Protein AF-A0A8T4JZ69-F1 (afdb_monomer)

pLDDT: mean 81.61, std 9.75, range [36.66, 94.12]

Radius of gyration: 36.03 Å; Cα contacts (8 Å, |Δi|>4): 179; chains: 1; bounding box: 70×79×94 Å

Foldseek 3Di:
DWAAQVVGDDDDPPDQADPPPRDGTDPDPVVNVVVVVVVVVVVVVVVVVVVVVCCVDPNVVVVVVVVVVVVVVVVPLPQDDQLVNVLVVLLVVLVVLCVVLVVLCVVLVCLVVVVDDDPDDPVVSVVVSVVSNVSSVVSVVSSVVSVVVSVVSVVVNVVVVVVLVVLLVVDVVVDAPVRQLVVVCVVPVDDDPVVSLVSQLVVQLVCSCVVPVDPRVSVSSVSSVVNCCVRPVVVPD

Mean predicted aligned error: 16.74 Å

Solvent-accessible surface area (backbone atoms only — not comparable to full-atom values): 12889 Å² total; per-residue (Å²): 90,24,16,30,69,90,74,76,45,76,43,66,83,91,58,63,56,39,90,88,78,68,42,72,41,25,71,39,64,66,62,26,45,53,50,51,52,52,51,50,50,51,53,51,52,52,51,50,52,53,50,54,53,40,49,72,32,76,68,30,44,49,50,51,49,51,48,49,50,52,47,50,59,64,68,46,64,65,73,60,75,54,49,52,61,57,23,50,57,37,48,55,52,24,50,54,34,43,53,56,18,48,54,38,42,52,52,34,51,38,50,72,72,56,78,53,78,72,100,60,59,74,68,61,48,53,53,53,52,48,51,44,41,53,51,16,52,50,28,46,51,50,24,52,51,34,50,51,55,25,55,53,32,49,54,55,22,59,53,51,50,50,54,50,50,50,52,51,52,51,45,65,73,73,50,51,57,70,57,54,51,51,54,50,41,70,79,50,72,88,64,52,77,70,56,46,52,53,50,52,52,53,53,50,39,50,50,47,41,73,73,66,67,58,88,50,64,40,54,46,54,54,50,37,55,56,48,49,44,64,54,55,58,67,73,77,118

Nearest PDB structures (foldseek):
  3g67-assembly1_A  TM=4.017E-01  e=5.954E+00  Thermotoga maritima

Sequence (237 aa):
MPYCPKCDMEFVEGVTTCTDCGGPLYDTKEEAMAALEASRKQEEEEMKRRYEEFLASPEGQQAAMEEAEKEEKKTRVRAYVKKEQRYEDMNSSASAFFLVGGILAVLAVLMWSGFVTLPMVTVSRYIFQGVVTVMAVGCFAVAVSSRRSAKELKIQAADEEKETEEILHWFLITYSGDDLDSQILMDEPDLSPEELSLKRFELIQDYLITGRDLPDQAYVDSLCDMIYAKLYDEKEE

Secondary structure (DSSP, 8-state):
--EETTTTEE--TT--B-TTT-PBPBSSHHHHHHHHHHHHHHHHHHHHHHHHHHHHSHHHHHHHHHHHHHHHHHHS------HHHHHHHHHHHHHHHHHHHHHHHHHHHHHHTT-S---S-HHHHHHHHHHHHHHHHHHHHHHHHHHHHHHHHHHHHHHHHHHHHHHHHHHHHH--HHHHHHHHHHH-SS--HHHHHHHHHHHHHHHHHHHH----HHHHHHHHHHHHHHHHGGG--

Structure (mmCIF, N/CA/C/O backbone):
data_AF-A0A8T4JZ69-F1
#
_entry.id   AF-A0A8T4JZ69-F1
#
loop_
_atom_site.group_PDB
_atom_site.id
_atom_site.type_symbol
_atom_site.label_atom_id
_atom_site.label_alt_id
_atom_site.label_comp_id
_atom_site.label_asym_id
_atom_site.label_entity_id
_atom_site.label_seq_id
_atom_site.pdbx_PDB_ins_code
_atom_site.Cartn_x
_atom_site.Cartn_y
_atom_site.Cartn_z
_atom_site.occupancy
_atom_site.B_iso_or_equiv
_atom_site.auth_seq_id
_atom_site.auth_comp_id
_atom_site.auth_asym_id
_atom_site.auth_atom_id
_atom_site.pdbx_PDB_model_num
ATOM 1 N N . MET A 1 1 ? -5.185 -42.110 59.981 1.00 77.56 1 MET A N 1
ATOM 2 C CA . MET A 1 1 ? -5.173 -43.036 58.828 1.00 77.56 1 MET A CA 1
ATOM 3 C C . MET A 1 1 ? -4.242 -42.439 57.786 1.00 77.56 1 MET A C 1
ATOM 5 O O . MET A 1 1 ? -4.483 -41.294 57.419 1.00 77.56 1 MET A O 1
ATOM 9 N N . PRO A 1 2 ? -3.170 -43.143 57.376 1.00 81.31 2 PRO A N 1
ATOM 10 C CA . PRO A 1 2 ? -2.197 -42.621 56.417 1.00 81.31 2 PRO A CA 1
ATOM 11 C C . PRO A 1 2 ? -2.864 -42.166 55.116 1.00 81.31 2 PRO A C 1
ATOM 13 O O . PRO A 1 2 ? -3.714 -42.873 54.583 1.00 81.31 2 PRO A O 1
ATOM 16 N N . TYR A 1 3 ? -2.487 -41.006 54.591 1.00 80.75 3 TYR A N 1
ATOM 17 C CA . TYR A 1 3 ? -3.159 -40.371 53.460 1.00 80.75 3 TYR A CA 1
ATOM 18 C C . TYR A 1 3 ? -2.187 -40.046 52.320 1.00 80.75 3 TYR A C 1
ATOM 20 O O . TYR A 1 3 ? -1.049 -39.618 52.539 1.00 80.75 3 TYR A O 1
ATOM 28 N N . CYS A 1 4 ? -2.647 -40.248 51.082 1.00 82.19 4 CYS A N 1
ATOM 29 C CA . CYS A 1 4 ? -1.902 -39.926 49.869 1.00 82.19 4 CYS A CA 1
ATOM 30 C C . CYS A 1 4 ? -2.401 -38.612 49.241 1.00 82.19 4 CYS A C 1
ATOM 32 O O . CYS A 1 4 ? -3.510 -38.592 48.703 1.00 82.19 4 CYS A O 1
ATOM 34 N N . PRO A 1 5 ? -1.580 -37.546 49.180 1.00 77.19 5 PRO A N 1
ATOM 35 C CA . PRO A 1 5 ? -2.002 -36.257 48.628 1.00 77.19 5 PRO A CA 1
ATOM 36 C C . PRO A 1 5 ? -2.083 -36.242 47.097 1.00 77.19 5 PRO A C 1
ATOM 38 O O . PRO A 1 5 ? -2.716 -35.362 46.525 1.00 77.19 5 PRO A O 1
ATOM 41 N N . LYS A 1 6 ? -1.459 -37.216 46.422 1.00 77.62 6 LYS A N 1
ATOM 42 C CA . LYS A 1 6 ? -1.446 -37.322 44.955 1.00 77.62 6 LYS A CA 1
ATOM 43 C C . LYS A 1 6 ? -2.632 -38.118 44.400 1.00 77.62 6 LYS A C 1
ATOM 45 O O . LYS A 1 6 ? -3.038 -37.879 43.269 1.00 77.62 6 LYS A O 1
ATOM 50 N N . CYS A 1 7 ? -3.160 -39.063 45.182 1.00 80.56 7 CYS A N 1
ATOM 51 C CA . CYS A 1 7 ? -4.284 -39.922 44.794 1.00 80.56 7 CYS A CA 1
ATOM 52 C C . CYS A 1 7 ? -5.589 -39.607 45.544 1.00 80.56 7 CYS A C 1
ATOM 54 O O . CYS A 1 7 ? -6.605 -40.185 45.186 1.00 80.56 7 CYS A O 1
ATOM 56 N N . ASP A 1 8 ? -5.561 -38.729 46.557 1.00 79.94 8 ASP A N 1
ATOM 57 C CA . ASP A 1 8 ? -6.703 -38.393 47.433 1.00 79.94 8 ASP A CA 1
ATOM 58 C C . ASP A 1 8 ? -7.352 -39.643 48.057 1.00 79.94 8 ASP A C 1
ATOM 60 O O . ASP A 1 8 ? -8.559 -39.854 47.995 1.00 79.94 8 ASP A O 1
ATOM 64 N N . MET A 1 9 ? -6.519 -40.518 48.637 1.00 76.94 9 MET A N 1
ATOM 65 C CA . MET A 1 9 ? -6.963 -41.773 49.258 1.00 76.94 9 MET A CA 1
ATOM 66 C C . MET A 1 9 ? -6.378 -41.953 50.657 1.00 76.94 9 MET A C 1
ATOM 68 O O . MET A 1 9 ? -5.203 -41.657 50.898 1.00 76.94 9 MET A O 1
ATOM 72 N N . GLU A 1 10 ? -7.204 -42.485 51.557 1.00 80.50 10 GLU A N 1
ATOM 73 C CA . GLU A 1 10 ? -6.828 -42.902 52.909 1.00 80.50 10 GLU A CA 1
ATOM 74 C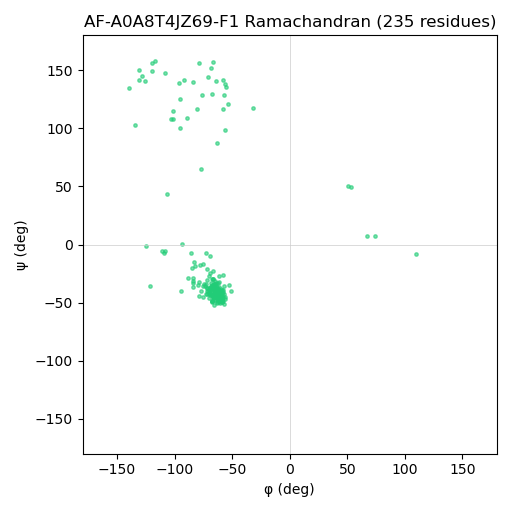 C . GLU A 1 10 ? -6.530 -44.404 52.939 1.00 80.50 10 GLU A C 1
ATOM 76 O O . GLU A 1 10 ? -7.223 -45.215 52.324 1.00 80.50 10 GLU A O 1
ATOM 81 N N . PHE A 1 11 ? -5.488 -44.776 53.671 1.00 80.06 11 PHE A N 1
ATOM 82 C CA . PHE A 1 11 ? -4.970 -46.132 53.770 1.00 80.06 11 PHE A CA 1
ATOM 83 C C . PHE A 1 11 ? -5.097 -46.658 55.202 1.00 80.06 11 PHE A C 1
ATOM 85 O O . PHE A 1 11 ? -5.202 -45.903 56.172 1.00 80.06 11 PHE A O 1
ATOM 92 N N . VAL A 1 12 ? -5.088 -47.986 55.337 1.00 78.81 12 VAL A N 1
ATOM 93 C CA . VAL A 1 12 ? -5.108 -48.668 56.639 1.00 78.81 12 VAL A CA 1
ATOM 94 C C . VAL A 1 12 ? -3.758 -48.484 57.345 1.00 78.81 12 VAL A C 1
ATOM 96 O O . VAL A 1 12 ? -2.704 -48.460 56.707 1.00 78.81 12 VAL A O 1
ATOM 99 N N . GLU A 1 13 ? -3.787 -48.350 58.671 1.00 69.88 13 GLU A N 1
ATOM 100 C CA . GLU A 1 13 ? -2.598 -48.150 59.507 1.00 69.88 13 GLU A CA 1
ATOM 101 C C . GLU A 1 13 ? -1.570 -49.284 59.327 1.00 69.88 13 GLU A C 1
ATOM 103 O O . GLU A 1 13 ? -1.906 -50.466 59.406 1.00 69.88 13 GLU A O 1
ATOM 108 N N . GLY A 1 14 ? -0.310 -48.914 59.067 1.00 69.88 14 GLY A N 1
ATOM 109 C CA . GLY A 1 14 ? 0.799 -49.842 58.797 1.00 69.88 14 GLY A CA 1
ATOM 110 C C . GLY A 1 14 ? 1.303 -49.850 57.347 1.00 69.88 14 GLY A C 1
ATOM 111 O O . GLY A 1 14 ? 2.346 -50.442 57.076 1.00 69.88 14 GLY A O 1
ATOM 112 N N . VAL A 1 15 ? 0.613 -49.171 56.423 1.00 73.06 15 VAL A N 1
ATOM 113 C CA . VAL A 1 15 ? 1.056 -48.976 55.031 1.00 73.06 15 VAL A CA 1
ATOM 114 C C . VAL A 1 15 ? 1.769 -47.626 54.903 1.00 73.06 15 VAL A C 1
ATOM 116 O O . VAL A 1 15 ? 1.207 -46.597 55.264 1.00 73.06 15 VAL A O 1
ATOM 119 N N . THR A 1 16 ? 3.006 -47.615 54.396 1.00 74.75 16 THR A N 1
ATOM 120 C CA . THR A 1 16 ? 3.874 -46.416 54.330 1.00 74.75 16 THR A CA 1
ATOM 121 C C . THR A 1 16 ? 4.066 -45.857 52.916 1.00 74.75 16 THR A C 1
ATOM 123 O O . THR A 1 16 ? 4.679 -44.806 52.730 1.00 74.75 16 THR A O 1
ATOM 126 N N . THR A 1 17 ? 3.555 -46.543 51.894 1.00 80.31 17 THR A N 1
ATOM 127 C CA . THR A 1 17 ? 3.706 -46.160 50.484 1.00 80.31 17 THR A CA 1
ATOM 128 C C . THR A 1 17 ? 2.402 -46.405 49.739 1.00 80.31 17 THR A C 1
ATOM 130 O O . THR A 1 17 ? 1.788 -47.460 49.891 1.00 80.31 17 THR A O 1
ATOM 133 N N . CYS A 1 18 ? 1.979 -45.433 48.931 1.00 81.06 18 CYS A N 1
ATOM 134 C CA . CYS A 1 18 ? 0.777 -45.543 48.112 1.00 81.06 18 CYS A CA 1
ATOM 135 C C . CYS A 1 18 ? 0.965 -46.591 47.005 1.00 81.06 18 CYS A C 1
ATOM 137 O O . CYS A 1 18 ? 1.930 -46.530 46.244 1.00 81.06 18 CYS A O 1
ATOM 139 N N . THR A 1 19 ? 0.023 -47.523 46.880 1.00 79.50 19 THR A N 1
ATOM 140 C CA . THR A 1 19 ? 0.047 -48.598 45.875 1.00 79.50 19 THR A CA 1
ATOM 141 C C . THR A 1 19 ? -0.163 -48.118 44.440 1.00 79.50 19 THR A C 1
ATOM 143 O O . THR A 1 19 ? 0.307 -48.783 43.522 1.00 79.50 19 THR A O 1
ATOM 146 N N . ASP A 1 20 ? -0.815 -46.969 44.236 1.00 80.56 20 ASP A N 1
ATOM 147 C CA . ASP A 1 20 ? -1.142 -46.456 42.898 1.00 80.56 20 ASP A CA 1
ATOM 148 C C . ASP A 1 20 ? -0.099 -45.475 42.350 1.00 80.56 20 ASP A C 1
ATOM 150 O O . ASP A 1 20 ? 0.247 -45.531 41.172 1.00 80.56 20 ASP A O 1
ATOM 154 N N . CYS A 1 21 ? 0.443 -44.580 43.187 1.00 81.88 21 CYS A N 1
ATOM 155 C CA . CYS A 1 21 ? 1.428 -43.582 42.746 1.00 81.88 21 CYS A CA 1
ATOM 156 C C . CYS A 1 21 ? 2.847 -43.792 43.286 1.00 81.88 21 CYS A C 1
ATOM 158 O O . CYS A 1 21 ? 3.744 -43.035 42.910 1.00 81.88 21 CYS A O 1
ATOM 160 N N . GLY A 1 22 ? 3.057 -44.765 44.180 1.00 77.25 22 GLY A N 1
ATOM 161 C CA . GLY A 1 22 ? 4.360 -45.046 44.794 1.00 77.25 22 GLY A CA 1
ATOM 162 C C . GLY A 1 22 ? 4.875 -43.952 45.736 1.00 77.25 22 GLY A C 1
ATOM 163 O O . GLY A 1 22 ? 6.023 -44.013 46.167 1.00 77.25 22 GLY A O 1
ATOM 164 N N . GLY A 1 23 ? 4.062 -42.934 46.035 1.00 77.69 23 GLY A N 1
ATOM 165 C CA . GLY A 1 23 ? 4.442 -41.812 46.893 1.00 77.69 23 GLY A CA 1
ATOM 166 C C . GLY A 1 23 ? 4.384 -42.148 48.390 1.00 77.69 23 GLY A C 1
ATOM 167 O O . GLY A 1 23 ? 3.640 -43.055 48.784 1.00 77.69 23 GLY A O 1
ATOM 168 N N . PRO A 1 24 ? 5.137 -41.419 49.235 1.00 80.38 24 PRO A N 1
ATOM 169 C CA . PRO A 1 24 ? 5.059 -41.562 50.686 1.00 80.38 24 PRO A CA 1
ATOM 170 C C . PRO A 1 24 ? 3.668 -41.159 51.201 1.00 80.38 24 PRO A C 1
ATOM 172 O O . PRO A 1 24 ? 3.061 -40.210 50.699 1.00 80.38 24 PRO A O 1
ATOM 175 N N . LEU A 1 25 ? 3.161 -41.906 52.185 1.00 80.94 25 LEU A N 1
ATOM 176 C CA . LEU A 1 25 ? 1.906 -41.603 52.877 1.00 80.94 25 LEU A CA 1
ATOM 177 C C . LEU A 1 25 ? 2.189 -40.746 54.113 1.00 80.94 25 LEU A C 1
ATOM 179 O O . LEU A 1 25 ? 3.183 -40.965 54.801 1.00 80.94 25 LEU A O 1
ATOM 183 N N . TYR A 1 26 ? 1.310 -39.786 54.383 1.00 80.62 26 TYR A N 1
ATOM 184 C CA . TYR A 1 26 ? 1.428 -38.857 55.509 1.00 80.62 26 TYR A CA 1
ATOM 185 C C . TYR A 1 26 ? 0.388 -39.187 56.576 1.00 80.62 26 TYR A C 1
ATOM 187 O O . TYR A 1 26 ? -0.705 -39.647 56.249 1.00 80.62 26 TYR A O 1
ATOM 195 N N . ASP A 1 27 ? 0.711 -38.951 57.844 1.00 77.50 27 ASP A N 1
ATOM 196 C CA . ASP A 1 27 ? -0.126 -39.382 58.970 1.00 77.50 27 ASP A CA 1
ATOM 197 C C . ASP A 1 27 ? -1.483 -38.663 59.023 1.00 77.50 27 ASP A C 1
ATOM 199 O O . ASP A 1 27 ? -2.485 -39.254 59.447 1.00 77.50 27 ASP A O 1
ATOM 203 N N . THR A 1 28 ? -1.541 -37.418 58.534 1.00 79.19 28 THR A N 1
ATOM 204 C CA . THR A 1 28 ? -2.774 -36.634 58.416 1.00 79.19 28 THR A CA 1
ATOM 205 C C . THR A 1 28 ? -2.944 -36.011 57.026 1.00 79.19 28 THR A C 1
ATOM 207 O O . THR A 1 28 ? -1.980 -35.667 56.337 1.00 79.19 28 THR A O 1
ATOM 210 N N . LYS A 1 29 ? -4.205 -35.835 56.607 1.00 77.69 29 LYS A N 1
ATOM 211 C CA . LYS A 1 29 ? -4.566 -35.202 55.328 1.00 77.69 29 LYS A CA 1
ATOM 212 C C . LYS A 1 29 ? -4.055 -33.761 55.227 1.00 77.69 29 LYS A C 1
ATOM 214 O O . LYS A 1 29 ? -3.602 -33.347 54.163 1.00 77.69 29 LYS A O 1
ATOM 219 N N . GLU A 1 30 ? -4.094 -33.016 56.328 1.00 80.62 30 GLU A N 1
ATOM 220 C CA . GLU A 1 30 ? -3.636 -31.623 56.384 1.00 80.62 30 GLU A CA 1
ATOM 221 C C . GLU A 1 30 ? -2.123 -31.506 56.159 1.00 80.62 30 GLU A C 1
ATOM 223 O O . GLU A 1 30 ? -1.689 -30.693 55.345 1.00 80.62 30 GLU A O 1
ATOM 228 N N . GLU A 1 31 ? -1.319 -32.367 56.786 1.00 80.38 31 GLU A N 1
ATOM 229 C CA . GLU A 1 31 ? 0.139 -32.383 56.598 1.00 80.38 31 GLU A CA 1
ATOM 230 C C . GLU A 1 31 ? 0.533 -32.796 55.174 1.00 80.38 31 GLU A C 1
ATOM 232 O O . GLU A 1 31 ? 1.452 -32.225 54.585 1.00 80.38 31 GLU A O 1
ATOM 237 N N . ALA A 1 32 ? -0.200 -33.744 54.586 1.00 76.12 32 ALA A N 1
ATOM 238 C CA . ALA A 1 32 ? 0.022 -34.196 53.217 1.00 76.12 32 ALA A CA 1
ATOM 239 C C . ALA A 1 32 ? -0.236 -33.092 52.179 1.00 76.12 32 ALA A C 1
ATOM 241 O O . ALA A 1 32 ? 0.527 -32.929 51.225 1.00 76.12 32 ALA A O 1
ATOM 242 N N . MET A 1 33 ? -1.329 -32.340 52.355 1.00 79.44 33 MET A N 1
ATOM 243 C CA . MET A 1 33 ? -1.693 -31.235 51.467 1.00 79.44 33 MET A CA 1
ATOM 244 C C . MET A 1 33 ? -0.759 -30.040 51.663 1.00 79.44 33 MET A C 1
ATOM 246 O O . MET A 1 33 ? -0.311 -29.463 50.676 1.00 79.44 33 MET A O 1
ATOM 250 N N . ALA A 1 34 ? -0.379 -29.728 52.906 1.00 84.56 34 ALA A N 1
ATOM 251 C CA . ALA A 1 34 ? 0.597 -28.680 53.194 1.00 84.56 34 ALA A CA 1
ATOM 252 C C . ALA A 1 34 ? 1.966 -28.971 52.553 1.00 84.56 34 ALA A C 1
ATOM 254 O O . ALA A 1 34 ? 2.586 -28.067 51.992 1.00 84.56 34 ALA A O 1
ATOM 255 N N . ALA A 1 35 ? 2.418 -30.231 52.573 1.00 82.38 35 ALA A N 1
ATOM 256 C CA . ALA A 1 35 ? 3.652 -30.646 51.907 1.00 82.38 35 ALA A CA 1
ATOM 257 C C . ALA A 1 35 ? 3.560 -30.521 50.374 1.00 82.38 35 ALA A C 1
ATOM 259 O O . ALA A 1 35 ? 4.477 -29.991 49.750 1.00 82.38 35 ALA A O 1
ATOM 260 N N . LEU A 1 36 ? 2.444 -30.946 49.769 1.00 82.19 36 LEU A N 1
ATOM 261 C CA . LEU A 1 36 ? 2.223 -30.837 48.322 1.00 82.19 36 LEU A CA 1
ATOM 262 C C . LEU A 1 36 ? 2.150 -29.375 47.856 1.00 82.19 36 LEU A C 1
ATOM 264 O O . LEU A 1 36 ? 2.749 -29.014 46.844 1.00 82.19 36 LEU A O 1
ATOM 268 N N . GLU A 1 37 ? 1.437 -28.522 48.592 1.00 86.38 37 GLU A N 1
ATOM 269 C CA . GLU A 1 37 ? 1.342 -27.093 48.290 1.00 86.38 37 GLU A CA 1
ATOM 270 C C . GLU A 1 37 ? 2.682 -26.379 48.452 1.00 86.38 37 GLU A C 1
ATOM 272 O O . GLU A 1 37 ? 3.001 -25.506 47.646 1.00 86.38 37 GLU A O 1
ATOM 277 N N . ALA A 1 38 ? 3.476 -26.746 49.462 1.00 87.06 38 ALA A N 1
ATOM 278 C CA . ALA A 1 38 ? 4.821 -26.214 49.635 1.00 87.06 38 ALA A CA 1
ATOM 279 C C . ALA A 1 38 ? 5.727 -26.596 48.456 1.00 87.06 38 ALA A C 1
ATOM 281 O O . ALA A 1 38 ? 6.406 -25.726 47.914 1.00 87.06 38 ALA A O 1
ATOM 282 N N . SER A 1 39 ? 5.687 -27.855 48.005 1.00 84.06 39 SER A N 1
ATOM 283 C CA . SER A 1 39 ? 6.434 -28.297 46.821 1.00 84.06 39 SER A CA 1
ATOM 284 C C . SER A 1 39 ? 5.969 -27.592 45.544 1.00 84.06 39 SER A C 1
ATOM 286 O O . SER A 1 39 ? 6.805 -27.107 44.790 1.00 84.06 39 SER A O 1
ATOM 288 N N . ARG A 1 40 ? 4.656 -27.437 45.329 1.00 86.50 40 ARG A N 1
ATOM 289 C CA . ARG A 1 40 ? 4.121 -26.725 44.155 1.00 86.50 40 ARG A CA 1
ATOM 290 C C . ARG A 1 40 ? 4.530 -25.251 44.137 1.00 86.50 40 ARG A C 1
ATOM 292 O O . ARG A 1 40 ? 4.912 -24.741 43.092 1.00 86.50 40 ARG A O 1
ATOM 299 N N . LYS A 1 41 ? 4.495 -24.573 45.290 1.00 91.12 41 LYS A N 1
ATOM 300 C CA . LYS A 1 41 ? 4.955 -23.179 45.412 1.00 91.12 41 LYS A CA 1
ATOM 301 C C . LYS A 1 41 ? 6.445 -23.050 45.107 1.00 91.12 41 LYS A C 1
ATOM 303 O O . LYS A 1 41 ? 6.836 -22.116 44.420 1.00 91.12 41 LYS A O 1
ATOM 308 N N . GLN A 1 42 ? 7.260 -23.998 45.570 1.00 89.69 42 GLN A N 1
ATOM 309 C CA . GLN A 1 42 ? 8.689 -24.027 45.251 1.00 89.69 42 GLN A CA 1
ATOM 310 C C . GLN A 1 42 ? 8.937 -24.225 43.749 1.00 89.69 42 GLN A C 1
ATOM 312 O O . GLN A 1 42 ? 9.755 -23.513 43.174 1.00 89.69 42 GLN A O 1
ATOM 317 N N . GLU A 1 43 ? 8.201 -25.131 43.101 1.00 89.88 43 GLU A N 1
ATOM 318 C CA . GLU A 1 43 ? 8.284 -25.356 41.651 1.00 89.88 43 GLU A CA 1
ATOM 319 C C . GLU A 1 43 ? 7.824 -24.128 40.843 1.00 89.88 43 GLU A C 1
ATOM 321 O O . GLU A 1 43 ? 8.462 -23.761 39.855 1.00 89.88 43 GLU A O 1
ATOM 326 N N . GLU A 1 44 ? 6.747 -23.460 41.266 1.00 90.19 44 GLU A N 1
ATOM 327 C CA . GLU A 1 44 ? 6.249 -22.221 40.653 1.00 90.19 44 GLU A CA 1
ATOM 328 C C . GLU A 1 44 ? 7.246 -21.062 40.810 1.00 90.19 44 GLU A C 1
ATOM 330 O O . GLU A 1 44 ? 7.507 -20.339 39.846 1.00 90.19 44 GLU A O 1
ATOM 335 N N . GLU A 1 45 ? 7.845 -20.898 41.993 1.00 92.94 45 GLU A N 1
ATOM 336 C CA . GLU A 1 45 ? 8.882 -19.890 42.246 1.00 92.94 45 GLU A CA 1
ATOM 337 C C . GLU A 1 45 ? 10.153 -20.161 41.431 1.00 92.94 45 GLU A C 1
ATOM 339 O O . GLU A 1 45 ? 10.728 -19.233 40.857 1.00 92.94 45 GLU A O 1
ATOM 344 N N . GLU A 1 46 ? 10.578 -21.423 41.317 1.00 94.06 46 GLU A N 1
ATOM 345 C CA . GLU A 1 46 ? 11.732 -21.810 40.503 1.00 94.06 46 GLU A CA 1
ATOM 346 C C . GLU A 1 46 ? 11.471 -21.584 39.007 1.00 94.06 46 GLU A C 1
ATOM 348 O O . GLU A 1 46 ? 12.318 -21.022 38.304 1.00 94.06 46 GLU A O 1
ATOM 353 N N . MET A 1 47 ? 10.282 -21.951 38.521 1.00 91.38 47 MET A N 1
ATOM 354 C CA . MET A 1 47 ? 9.863 -21.719 37.139 1.00 91.38 47 MET A CA 1
ATOM 355 C C . MET A 1 47 ? 9.791 -20.224 36.821 1.00 91.38 47 MET A C 1
ATOM 357 O O . MET A 1 47 ? 10.312 -19.794 35.789 1.00 91.38 47 MET A O 1
ATOM 361 N N . LYS A 1 48 ? 9.230 -19.419 37.731 1.00 92.69 48 LYS A N 1
ATOM 362 C CA . LYS A 1 48 ? 9.183 -17.961 37.595 1.00 92.69 48 LYS A CA 1
ATOM 363 C C . LYS A 1 48 ? 10.585 -17.364 37.535 1.00 92.69 48 LYS A C 1
ATOM 365 O O . LYS A 1 48 ? 10.866 -16.572 36.641 1.00 92.69 48 LYS A O 1
ATOM 370 N N . ARG A 1 49 ? 11.491 -17.796 38.416 1.00 94.12 49 ARG A N 1
ATOM 371 C CA . ARG A 1 49 ? 12.881 -17.319 38.423 1.00 94.12 49 ARG A CA 1
ATOM 372 C C . ARG A 1 49 ? 13.605 -17.667 37.122 1.00 94.12 49 ARG A C 1
ATOM 374 O O . ARG A 1 49 ? 14.324 -16.836 36.580 1.00 94.12 49 ARG A O 1
ATOM 381 N N . ARG A 1 50 ? 13.384 -18.874 36.593 1.00 92.19 50 ARG A N 1
ATOM 382 C CA . ARG A 1 50 ? 13.957 -19.317 35.313 1.00 92.19 50 ARG A CA 1
ATOM 383 C C . ARG A 1 50 ? 13.397 -18.537 34.122 1.00 92.19 50 ARG A C 1
ATOM 385 O O . ARG A 1 50 ? 14.132 -18.263 33.177 1.00 92.19 50 ARG A O 1
ATOM 392 N N . TYR A 1 51 ? 12.115 -18.185 34.159 1.00 86.25 51 TYR A N 1
ATOM 393 C CA . TYR A 1 51 ? 11.482 -17.356 33.136 1.00 86.25 51 TYR A CA 1
ATOM 394 C C . TYR A 1 51 ? 12.001 -15.911 33.173 1.00 86.25 51 TYR A C 1
ATOM 396 O O . TYR A 1 51 ? 12.358 -15.367 32.133 1.00 86.25 51 TYR A O 1
ATOM 404 N N . GLU A 1 52 ? 12.135 -15.317 34.361 1.00 89.19 52 GLU A N 1
ATOM 405 C CA . GLU A 1 52 ? 12.738 -13.988 34.537 1.00 89.19 52 GLU A CA 1
ATOM 406 C C . GLU A 1 52 ? 14.203 -13.955 34.070 1.00 89.19 52 GLU A C 1
ATOM 408 O O . GLU A 1 52 ? 14.617 -13.024 33.381 1.00 89.19 52 GLU A O 1
ATOM 413 N N . GLU A 1 53 ? 14.982 -14.996 34.378 1.00 91.69 53 GLU A N 1
ATOM 414 C CA . GLU A 1 53 ? 16.362 -15.140 33.902 1.00 91.69 53 GLU A CA 1
ATOM 415 C C . GLU A 1 53 ? 16.434 -15.292 32.375 1.00 91.69 53 GLU A C 1
ATOM 417 O O . GLU A 1 53 ? 17.294 -14.691 31.730 1.00 91.69 53 GLU A O 1
ATOM 422 N N . PHE A 1 54 ? 15.499 -16.039 31.777 1.00 90.12 54 PHE A N 1
ATOM 423 C CA . PHE A 1 54 ? 15.378 -16.143 30.325 1.00 90.12 54 PHE A CA 1
ATOM 424 C C . PHE A 1 54 ? 15.075 -14.783 29.691 1.00 90.12 54 PHE A C 1
ATOM 426 O O . PHE A 1 54 ? 15.784 -14.390 28.771 1.00 90.12 54 PHE A O 1
ATOM 433 N N . LEU A 1 55 ? 14.103 -14.026 30.212 1.00 88.62 55 LEU A N 1
ATOM 434 C CA . LEU A 1 55 ? 13.781 -12.678 29.725 1.00 88.62 55 LEU A CA 1
ATOM 435 C C . LEU A 1 55 ? 14.954 -11.693 29.872 1.00 88.62 55 LEU A C 1
ATOM 437 O O . LEU A 1 55 ? 15.118 -10.804 29.038 1.00 88.62 55 LEU A O 1
ATOM 441 N N . ALA A 1 56 ? 15.785 -11.850 30.906 1.00 89.19 56 ALA A N 1
ATOM 442 C CA . ALA A 1 56 ? 16.973 -11.026 31.121 1.00 89.19 56 ALA A CA 1
ATOM 443 C C . ALA A 1 56 ? 18.172 -11.412 30.228 1.00 89.19 56 ALA A C 1
ATOM 445 O O . ALA A 1 56 ? 19.091 -10.606 30.065 1.00 89.19 56 ALA A O 1
ATOM 446 N N . SER A 1 57 ? 18.176 -12.616 29.646 1.00 91.50 57 SER A N 1
ATOM 447 C CA . SER A 1 57 ? 19.207 -13.095 28.715 1.00 91.50 57 SER A CA 1
ATOM 448 C C . SER A 1 57 ? 19.164 -12.332 27.382 1.00 91.50 57 SER A C 1
ATOM 450 O O . SER A 1 57 ? 18.085 -11.926 26.949 1.00 91.50 57 SER A O 1
ATOM 452 N N . PRO A 1 58 ? 20.295 -12.193 26.659 1.00 87.62 58 PRO A N 1
ATOM 453 C CA . PRO A 1 58 ? 20.303 -11.628 25.308 1.00 87.62 58 PRO A CA 1
ATOM 454 C C . PRO A 1 58 ? 19.317 -12.317 24.352 1.00 87.62 58 PRO A C 1
ATOM 456 O O . PRO A 1 58 ? 18.720 -11.654 23.510 1.00 87.62 58 PRO A O 1
ATOM 459 N N . GLU A 1 59 ? 19.118 -13.631 24.495 1.00 82.81 59 GLU A N 1
ATOM 460 C CA . GLU A 1 59 ? 18.170 -14.400 23.677 1.00 82.81 59 GLU A CA 1
ATOM 461 C C . GLU A 1 59 ? 16.710 -14.076 24.022 1.00 82.81 59 GLU A C 1
ATOM 463 O O . GLU A 1 59 ? 15.889 -13.932 23.120 1.00 82.81 59 GLU A O 1
ATOM 468 N N . GLY A 1 60 ? 16.381 -13.903 25.308 1.00 83.75 60 GLY A N 1
ATOM 469 C CA . GLY A 1 60 ? 15.035 -13.504 25.727 1.00 83.75 60 GLY A CA 1
ATOM 470 C C . GLY A 1 60 ? 14.727 -12.044 25.415 1.00 83.75 60 GLY A C 1
ATOM 471 O O . GLY A 1 60 ? 13.608 -11.739 25.021 1.00 83.75 60 GLY A O 1
ATOM 472 N N . GLN A 1 61 ? 15.721 -11.155 25.485 1.00 83.69 61 GLN A N 1
ATOM 473 C CA . GLN A 1 61 ? 15.591 -9.773 25.015 1.00 83.69 61 GLN A CA 1
ATOM 474 C C . GLN A 1 61 ? 15.347 -9.719 23.504 1.00 83.69 61 GLN A C 1
ATOM 476 O O . GLN A 1 61 ? 14.483 -8.973 23.057 1.00 83.69 61 GLN A O 1
ATOM 481 N N . GLN A 1 62 ? 16.058 -10.531 22.713 1.00 83.75 62 GLN A N 1
ATOM 482 C CA . GLN A 1 62 ? 15.813 -10.643 21.272 1.00 83.75 62 GLN A CA 1
ATOM 483 C C . GLN A 1 62 ? 14.433 -11.226 20.969 1.00 83.75 62 GLN A C 1
ATOM 485 O O . GLN A 1 62 ? 13.735 -10.679 20.124 1.00 83.75 62 GLN A O 1
ATOM 490 N N . ALA A 1 63 ? 14.011 -12.278 21.675 1.00 84.69 63 ALA A N 1
ATOM 491 C CA . ALA A 1 63 ? 12.680 -12.856 21.515 1.00 84.69 63 ALA A CA 1
ATOM 492 C C . ALA A 1 63 ? 11.576 -11.856 21.892 1.00 84.69 63 ALA A C 1
ATOM 494 O O . ALA A 1 63 ? 10.618 -11.709 21.144 1.00 84.69 63 ALA A O 1
ATOM 495 N N . ALA A 1 64 ? 11.742 -11.111 22.990 1.00 83.69 64 ALA A N 1
ATOM 496 C CA . ALA A 1 64 ? 10.810 -10.068 23.410 1.00 83.69 64 ALA A CA 1
ATOM 497 C C . ALA A 1 64 ? 10.788 -8.885 22.433 1.00 83.69 64 ALA A C 1
ATOM 499 O O . ALA A 1 64 ? 9.723 -8.349 22.156 1.00 83.69 64 ALA A O 1
ATOM 500 N N . MET A 1 65 ? 11.936 -8.491 21.870 1.00 79.88 65 MET A N 1
ATOM 501 C CA . MET A 1 65 ? 11.998 -7.477 20.813 1.00 79.88 65 MET A CA 1
ATOM 502 C C . MET A 1 65 ? 11.369 -7.969 19.507 1.00 79.88 65 MET A C 1
ATOM 504 O O . MET A 1 65 ? 10.715 -7.188 18.831 1.00 79.88 65 MET A O 1
ATOM 508 N N . GLU A 1 66 ? 11.540 -9.239 19.141 1.00 81.56 66 GLU A N 1
ATOM 509 C CA . GLU A 1 66 ? 10.941 -9.827 17.939 1.00 81.56 66 GLU A CA 1
ATOM 510 C C . GLU A 1 66 ? 9.428 -10.026 18.104 1.00 81.56 66 GLU A C 1
ATOM 512 O O . GLU A 1 66 ? 8.670 -9.810 17.159 1.00 81.56 66 GLU A O 1
ATOM 517 N N . GLU A 1 67 ? 8.971 -10.407 19.298 1.00 77.00 67 GLU A N 1
ATOM 518 C CA . GLU A 1 67 ? 7.553 -10.436 19.652 1.00 77.00 67 GLU A CA 1
ATOM 519 C C . GLU A 1 67 ? 6.971 -9.028 19.681 1.00 77.00 67 GLU A C 1
ATOM 521 O O . GLU A 1 67 ? 5.955 -8.824 19.031 1.00 77.00 67 GLU A O 1
ATOM 526 N N . ALA A 1 68 ? 7.645 -8.051 20.294 1.00 75.38 68 ALA A N 1
ATOM 527 C CA . ALA A 1 68 ? 7.231 -6.651 20.274 1.00 75.38 68 ALA A CA 1
ATOM 528 C C . ALA A 1 68 ? 7.247 -6.064 18.855 1.00 75.38 68 ALA A C 1
ATOM 530 O O . ALA A 1 68 ? 6.338 -5.323 18.515 1.00 75.38 68 ALA A O 1
ATOM 531 N N . GLU A 1 69 ? 8.198 -6.422 17.985 1.00 72.12 69 GLU A N 1
ATOM 532 C CA . GLU A 1 69 ? 8.200 -5.998 16.577 1.00 72.12 69 GLU A CA 1
ATOM 533 C C . GLU A 1 69 ? 7.069 -6.677 15.794 1.00 72.12 69 GLU A C 1
ATOM 535 O O . GLU A 1 69 ? 6.456 -6.058 14.926 1.00 72.12 69 GLU A O 1
ATOM 540 N N . LYS A 1 70 ? 6.762 -7.951 16.075 1.00 64.38 70 LYS A N 1
ATOM 541 C CA . LYS A 1 70 ? 5.627 -8.664 15.466 1.00 64.38 70 LYS A CA 1
ATOM 542 C C . LYS A 1 70 ? 4.291 -8.128 15.962 1.00 64.38 70 LYS A C 1
ATOM 544 O O . LYS A 1 70 ? 3.356 -8.062 15.165 1.00 64.38 70 LYS A O 1
ATOM 549 N N . GLU A 1 71 ? 4.196 -7.761 17.234 1.00 57.94 71 GLU A N 1
ATOM 550 C CA . GLU A 1 71 ? 3.036 -7.096 17.817 1.00 57.94 71 GLU A CA 1
ATOM 551 C C . GLU A 1 71 ? 2.911 -5.692 17.240 1.00 57.94 71 GLU A C 1
ATOM 553 O O . GLU A 1 71 ? 1.878 -5.384 16.673 1.00 57.94 71 GLU A O 1
ATOM 558 N N . GLU A 1 72 ? 3.979 -4.895 17.201 1.00 53.78 72 GLU A N 1
ATOM 559 C CA . GLU A 1 72 ? 3.993 -3.577 16.559 1.00 53.78 72 GLU A CA 1
ATOM 560 C C . GLU A 1 72 ? 3.641 -3.675 15.065 1.00 53.78 72 GLU A C 1
ATOM 562 O O . GLU A 1 72 ? 2.875 -2.861 14.565 1.00 53.78 72 GLU A O 1
ATOM 567 N N . LYS A 1 73 ? 4.103 -4.698 14.332 1.00 50.28 73 LYS A N 1
ATOM 568 C CA . LYS A 1 73 ? 3.695 -4.949 12.932 1.00 50.28 73 LYS A CA 1
ATOM 569 C C . LYS A 1 73 ? 2.253 -5.420 12.781 1.00 50.28 73 LYS A C 1
ATOM 571 O O . LYS A 1 73 ? 1.694 -5.228 11.705 1.00 50.28 73 LYS A O 1
ATOM 576 N N . LYS A 1 74 ? 1.674 -6.073 13.790 1.00 51.00 74 LYS A N 1
ATOM 577 C C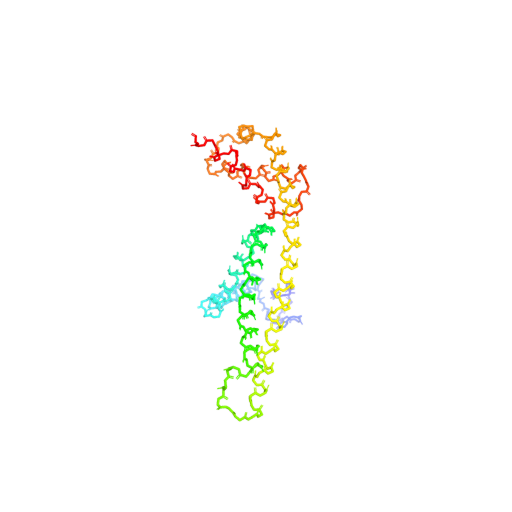A . LYS A 1 74 ? 0.251 -6.447 13.810 1.00 51.00 74 LYS A CA 1
ATOM 578 C C . LYS A 1 74 ? -0.635 -5.264 14.206 1.00 51.00 74 LYS A C 1
ATOM 580 O O . LYS A 1 74 ? -1.729 -5.147 13.671 1.00 51.00 74 LYS A O 1
ATOM 585 N N . THR A 1 75 ? -0.152 -4.405 15.100 1.00 43.69 75 THR A N 1
ATOM 586 C CA . THR A 1 75 ? -0.846 -3.221 15.625 1.00 43.69 75 THR A CA 1
ATOM 587 C C . THR A 1 75 ? -0.670 -2.004 14.725 1.00 43.69 75 THR A C 1
ATOM 589 O O . THR A 1 75 ? -1.513 -1.111 14.733 1.00 43.69 75 THR A O 1
ATOM 592 N N . ARG A 1 76 ? 0.356 -1.980 13.863 1.00 44.09 76 ARG A N 1
ATOM 593 C CA . ARG A 1 76 ? 0.309 -1.210 12.621 1.00 44.09 76 ARG A CA 1
ATOM 594 C C . ARG A 1 76 ? -0.814 -1.808 11.789 1.00 44.09 76 ARG A C 1
ATOM 596 O O . ARG A 1 76 ? -0.585 -2.695 10.965 1.00 44.09 76 ARG A O 1
ATOM 603 N N . VAL A 1 77 ? -2.025 -1.300 12.025 1.00 49.59 77 VAL A N 1
ATOM 604 C CA . VAL A 1 77 ? -3.106 -1.240 11.044 1.00 49.59 77 VAL A CA 1
ATOM 605 C C . VAL A 1 77 ? -2.408 -1.072 9.707 1.00 49.59 77 VAL A C 1
ATOM 607 O O . VAL A 1 77 ? -1.602 -0.148 9.554 1.00 49.59 77 VAL A O 1
ATOM 610 N N . ARG A 1 78 ? -2.559 -2.042 8.798 1.00 49.84 78 ARG A N 1
ATOM 611 C CA . ARG A 1 78 ? -1.998 -1.910 7.454 1.00 49.84 78 ARG A CA 1
ATOM 612 C C . ARG A 1 78 ? -2.585 -0.619 6.910 1.00 49.84 78 ARG A C 1
ATOM 614 O O . ARG A 1 78 ? -3.733 -0.630 6.492 1.00 49.84 78 ARG A O 1
ATOM 621 N N . ALA A 1 79 ? -1.821 0.470 6.977 1.00 60.72 79 ALA A N 1
ATOM 622 C CA . ALA A 1 79 ? -2.254 1.753 6.469 1.00 60.72 79 ALA A CA 1
ATOM 623 C C . ALA A 1 79 ? -2.657 1.499 5.025 1.00 60.72 79 ALA A C 1
ATOM 625 O O . ALA A 1 79 ? -1.875 0.925 4.256 1.00 60.72 79 ALA A O 1
ATOM 626 N N . TYR A 1 80 ? -3.912 1.792 4.709 1.00 66.69 80 TYR A N 1
ATOM 627 C CA . TYR A 1 80 ? -4.441 1.505 3.395 1.00 66.69 80 TYR A CA 1
ATOM 628 C C . TYR A 1 80 ? -3.582 2.234 2.357 1.00 66.69 80 TYR A C 1
ATOM 630 O O . TYR A 1 80 ? -3.452 3.459 2.362 1.00 66.69 80 TYR A O 1
ATOM 638 N N . VAL A 1 81 ? -2.922 1.454 1.499 1.00 70.69 81 VAL A N 1
ATOM 639 C CA . VAL A 1 81 ? -2.057 1.993 0.452 1.00 70.69 81 VAL A CA 1
ATOM 640 C C . VAL A 1 81 ? -2.919 2.215 -0.777 1.00 70.69 81 VAL A C 1
ATOM 642 O O . VAL A 1 81 ? -3.314 1.254 -1.443 1.00 70.69 81 VAL A O 1
ATOM 645 N N . LYS A 1 82 ? 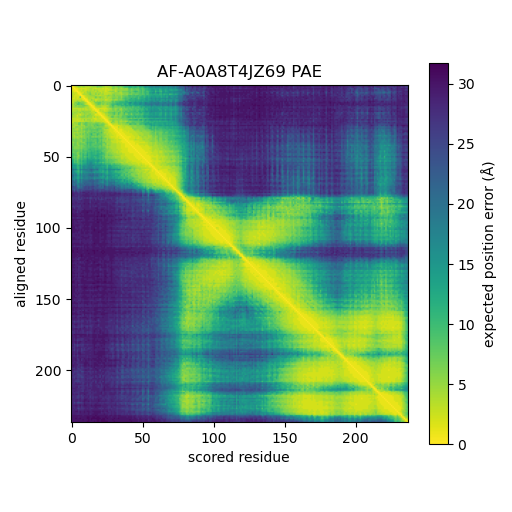-3.175 3.485 -1.098 1.00 72.81 82 LYS A N 1
ATOM 646 C CA . LYS A 1 82 ? -3.919 3.876 -2.301 1.00 72.81 82 LYS A CA 1
ATOM 647 C C . LYS A 1 82 ? -3.241 3.297 -3.548 1.00 72.81 82 LYS A C 1
ATOM 649 O O . LYS A 1 82 ? -2.014 3.362 -3.688 1.00 72.81 82 LYS A O 1
ATOM 654 N N . LYS A 1 83 ? -4.022 2.772 -4.502 1.00 73.88 83 LYS A N 1
ATOM 655 C CA . LYS A 1 83 ? -3.476 2.255 -5.776 1.00 73.88 83 LYS A CA 1
ATOM 656 C C . LYS A 1 83 ? -2.695 3.316 -6.557 1.00 73.88 83 LYS A C 1
ATOM 658 O O . LYS A 1 83 ? -1.767 2.961 -7.284 1.00 73.88 83 LYS A O 1
ATOM 663 N N . GLU A 1 84 ? -3.008 4.596 -6.363 1.00 71.81 84 GLU A N 1
ATOM 664 C CA . GLU A 1 84 ? -2.262 5.720 -6.933 1.00 71.81 84 GLU A CA 1
ATOM 665 C C . GLU A 1 84 ? -0.814 5.795 -6.418 1.00 71.81 84 GLU A C 1
ATOM 667 O O . GLU A 1 84 ? 0.116 5.839 -7.222 1.00 71.81 84 GLU A O 1
ATOM 672 N N . GLN A 1 85 ? -0.595 5.689 -5.103 1.00 69.88 85 GLN A N 1
ATOM 673 C CA . GLN A 1 85 ? 0.757 5.669 -4.521 1.00 69.88 85 GLN A CA 1
ATOM 674 C C . GLN A 1 85 ? 1.571 4.483 -5.054 1.00 69.88 85 GLN A C 1
ATOM 676 O O . GLN A 1 85 ? 2.727 4.619 -5.455 1.00 69.88 85 GLN A O 1
ATOM 681 N N . ARG A 1 86 ? 0.934 3.311 -5.173 1.00 73.62 86 ARG A N 1
ATOM 682 C CA . ARG A 1 86 ? 1.566 2.123 -5.764 1.00 73.62 86 ARG A CA 1
ATOM 683 C C . ARG A 1 86 ? 1.917 2.313 -7.245 1.00 73.62 86 ARG A C 1
ATOM 685 O O . ARG A 1 86 ? 2.901 1.743 -7.728 1.00 73.62 86 ARG A O 1
ATOM 692 N N . TYR A 1 87 ? 1.115 3.078 -7.983 1.00 77.19 87 TYR A N 1
ATOM 693 C CA . TYR A 1 87 ? 1.419 3.459 -9.358 1.00 77.19 87 TYR A CA 1
ATOM 694 C C . TYR A 1 87 ? 2.639 4.383 -9.427 1.00 77.19 87 TYR A C 1
ATOM 696 O O . TYR A 1 87 ? 3.516 4.139 -10.260 1.00 77.19 87 TYR A O 1
ATOM 704 N N . GLU A 1 88 ? 2.725 5.400 -8.567 1.00 76.81 88 GLU A N 1
ATOM 705 C CA . GLU A 1 88 ? 3.867 6.320 -8.533 1.00 76.81 88 GLU A CA 1
ATOM 706 C C . GLU A 1 88 ? 5.181 5.589 -8.245 1.00 76.81 88 GLU A C 1
ATOM 708 O O . GLU A 1 88 ? 6.149 5.751 -8.997 1.00 76.81 88 GLU A O 1
ATOM 713 N N . ASP A 1 89 ? 5.187 4.694 -7.256 1.00 79.69 89 ASP A N 1
ATOM 714 C CA . ASP A 1 89 ? 6.353 3.873 -6.917 1.00 79.69 89 ASP A CA 1
ATOM 715 C C . ASP A 1 89 ? 6.804 3.000 -8.093 1.00 79.69 89 ASP A C 1
ATOM 717 O O . ASP A 1 89 ? 7.999 2.904 -8.415 1.00 79.69 89 ASP A O 1
ATOM 721 N N . MET A 1 90 ? 5.851 2.376 -8.792 1.00 75.69 90 MET A N 1
ATOM 722 C CA . MET A 1 90 ? 6.173 1.521 -9.931 1.00 75.69 90 MET A CA 1
ATOM 723 C C . MET A 1 90 ? 6.588 2.326 -11.169 1.00 75.69 90 MET A C 1
ATOM 725 O O . MET A 1 90 ? 7.467 1.885 -11.909 1.00 75.69 90 MET A O 1
ATOM 729 N N . ASN A 1 91 ? 6.025 3.515 -11.392 1.00 78.00 91 ASN A N 1
ATOM 730 C CA . ASN A 1 91 ? 6.423 4.402 -12.485 1.00 78.00 91 ASN A CA 1
ATOM 731 C C . ASN A 1 91 ? 7.827 4.994 -12.254 1.00 78.00 91 ASN A C 1
ATOM 733 O O . ASN A 1 91 ? 8.650 5.023 -13.176 1.00 78.00 91 ASN A O 1
ATOM 737 N N . SER A 1 92 ? 8.133 5.385 -11.014 1.00 81.38 92 SER A N 1
ATOM 738 C CA . SER A 1 92 ? 9.467 5.829 -10.600 1.00 81.38 92 SER A CA 1
ATOM 739 C C . SER A 1 92 ? 10.497 4.714 -10.812 1.00 81.38 92 SER A C 1
ATOM 741 O O . SER A 1 92 ? 11.496 4.903 -11.515 1.00 81.38 92 SER A O 1
ATOM 743 N N . SER A 1 93 ? 10.185 3.497 -10.355 1.00 77.62 93 SER A N 1
ATOM 744 C CA . SER A 1 93 ? 11.034 2.314 -10.545 1.00 77.62 93 SER A CA 1
ATOM 745 C C . SER A 1 93 ? 11.249 1.972 -12.025 1.00 77.62 93 SER A C 1
ATOM 747 O O . SER A 1 93 ? 12.377 1.713 -12.451 1.00 77.62 93 SER A O 1
ATOM 749 N N . ALA A 1 94 ? 10.195 2.028 -12.849 1.00 80.00 94 ALA A N 1
ATOM 750 C CA . ALA A 1 94 ? 10.285 1.781 -14.289 1.0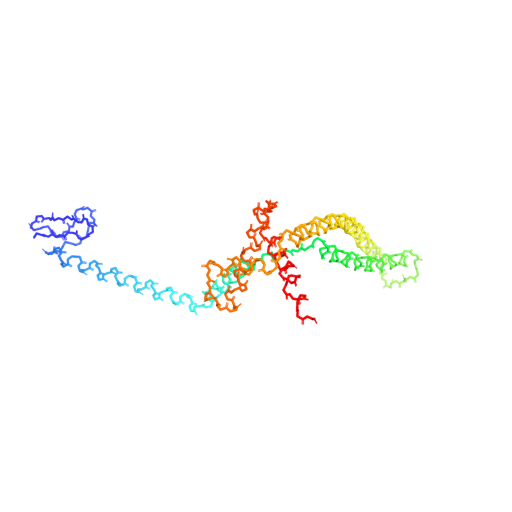0 80.00 94 ALA A CA 1
ATOM 751 C C . ALA A 1 94 ? 11.277 2.733 -14.975 1.00 80.00 94 ALA A C 1
ATOM 753 O O . ALA A 1 94 ? 12.041 2.319 -15.851 1.00 80.00 94 ALA A O 1
ATOM 754 N N . SER A 1 95 ? 11.273 4.010 -14.580 1.00 79.44 95 SER A N 1
ATOM 755 C CA . SER A 1 95 ? 12.147 5.036 -15.152 1.00 79.44 95 SER A CA 1
ATOM 756 C C . SER A 1 95 ? 13.630 4.772 -14.862 1.00 79.44 95 SER A C 1
ATOM 758 O O . SER A 1 95 ? 14.457 4.905 -15.767 1.00 79.44 95 SER A O 1
ATOM 760 N N . ALA A 1 96 ? 13.964 4.284 -13.662 1.00 85.56 96 ALA A N 1
ATOM 761 C CA . ALA A 1 96 ? 15.328 3.916 -13.291 1.00 85.56 96 ALA A CA 1
ATOM 762 C C . ALA A 1 96 ? 15.866 2.769 -14.165 1.00 85.56 96 ALA A C 1
ATOM 764 O O . ALA A 1 96 ? 16.973 2.860 -14.703 1.00 85.56 96 ALA A O 1
ATOM 765 N N . PHE A 1 97 ? 15.055 1.728 -14.397 1.00 84.69 97 PHE A N 1
ATOM 766 C CA . PHE A 1 97 ? 15.423 0.630 -15.300 1.00 84.69 97 PHE A CA 1
ATOM 767 C C . PHE A 1 97 ? 15.576 1.086 -16.756 1.00 84.69 97 PHE A C 1
ATOM 769 O O . PHE A 1 97 ? 16.460 0.589 -17.457 1.00 84.69 97 PHE A O 1
ATOM 776 N N . PHE A 1 98 ? 14.771 2.052 -17.213 1.00 85.25 98 PHE A N 1
ATOM 777 C CA . PHE A 1 98 ? 14.930 2.652 -18.542 1.00 85.25 98 PHE A CA 1
ATOM 778 C C . PHE A 1 98 ? 16.233 3.440 -18.677 1.00 85.25 98 PHE A C 1
ATOM 780 O O . PHE A 1 98 ? 16.896 3.319 -19.706 1.00 85.25 98 PHE A O 1
ATOM 787 N N . LEU A 1 99 ? 16.614 4.228 -17.668 1.00 88.31 99 LEU A N 1
ATOM 788 C CA . LEU A 1 99 ? 17.852 5.009 -17.704 1.00 88.31 99 LEU A CA 1
ATOM 789 C C . LEU A 1 99 ? 19.083 4.099 -17.711 1.00 88.31 99 LEU A C 1
ATOM 791 O O . LEU A 1 99 ? 19.918 4.198 -18.611 1.00 88.31 99 LEU A O 1
ATOM 795 N N . VAL A 1 100 ? 19.168 3.166 -16.759 1.00 89.69 100 VAL A N 1
ATOM 796 C CA . VAL A 1 100 ? 20.304 2.235 -16.658 1.00 89.69 100 VAL A CA 1
ATOM 797 C C . VAL A 1 100 ? 20.356 1.309 -17.875 1.00 89.69 100 VAL A C 1
ATOM 799 O O . VAL A 1 100 ? 21.410 1.152 -18.493 1.00 89.69 100 VAL A O 1
ATOM 802 N N . GLY A 1 101 ? 19.213 0.748 -18.279 1.00 88.19 101 GLY A N 1
ATOM 803 C CA . GLY A 1 101 ? 19.109 -0.102 -19.464 1.00 88.19 101 GLY A CA 1
ATOM 804 C C . GLY A 1 101 ? 19.438 0.637 -20.761 1.00 88.19 101 GLY A C 1
ATOM 805 O O . GLY A 1 101 ? 20.104 0.078 -21.628 1.00 88.19 101 GLY A O 1
ATOM 806 N N . GLY A 1 102 ? 19.035 1.905 -20.884 1.00 87.88 102 GLY A N 1
ATOM 807 C CA . GLY A 1 102 ? 19.341 2.756 -22.033 1.00 87.88 102 GLY A CA 1
ATOM 808 C C . GLY A 1 102 ? 20.834 3.048 -22.165 1.00 87.88 102 GLY A C 1
ATOM 809 O O . GLY A 1 102 ? 21.392 2.895 -23.251 1.00 87.88 102 GLY A O 1
ATOM 810 N N . ILE A 1 103 ? 21.506 3.385 -21.059 1.00 90.75 103 ILE A N 1
ATOM 811 C CA . ILE A 1 103 ? 22.963 3.582 -21.038 1.00 90.75 103 ILE A CA 1
ATOM 812 C C . ILE A 1 103 ? 23.681 2.284 -21.432 1.00 90.75 103 ILE A C 1
ATOM 814 O O . ILE A 1 103 ? 24.552 2.304 -22.303 1.00 90.75 103 ILE A O 1
ATOM 818 N N . LEU A 1 104 ? 23.282 1.142 -20.858 1.00 88.31 104 LEU A N 1
ATOM 819 C CA . LEU A 1 104 ? 23.853 -0.166 -21.201 1.00 88.31 104 LEU A CA 1
ATOM 820 C C . LEU A 1 104 ? 23.617 -0.542 -22.671 1.00 88.31 104 LEU A C 1
ATOM 822 O O . LEU A 1 104 ? 24.519 -1.077 -23.313 1.00 88.31 104 LEU A O 1
ATOM 826 N N . ALA A 1 105 ? 22.446 -0.226 -23.227 1.00 88.88 105 ALA A N 1
ATOM 827 C CA . ALA A 1 105 ? 22.131 -0.477 -24.630 1.00 88.88 105 ALA A CA 1
ATOM 828 C C . ALA A 1 105 ? 22.994 0.375 -25.575 1.00 88.88 105 ALA A C 1
ATOM 830 O O . ALA A 1 105 ? 23.540 -0.148 -26.546 1.00 88.88 105 ALA A O 1
ATOM 831 N N . VAL A 1 106 ? 23.178 1.666 -25.274 1.00 90.00 106 VAL A N 1
ATOM 832 C CA . VAL A 1 106 ? 24.066 2.550 -26.049 1.00 90.00 106 VAL A CA 1
ATOM 833 C C . VAL A 1 106 ? 25.509 2.051 -25.985 1.00 90.00 106 VAL A C 1
ATOM 835 O O . VAL A 1 106 ? 26.161 1.938 -27.023 1.00 90.00 106 VAL A O 1
ATOM 838 N N . LEU A 1 107 ? 25.998 1.675 -24.798 1.00 87.62 107 LEU A N 1
ATOM 839 C CA . LEU A 1 107 ? 27.333 1.092 -24.635 1.00 87.62 107 LEU A CA 1
ATOM 840 C C . LEU A 1 107 ? 27.491 -0.211 -25.425 1.00 87.62 107 LEU A C 1
ATOM 842 O O . LEU A 1 107 ? 28.512 -0.399 -26.085 1.00 87.62 107 LEU A O 1
ATOM 846 N N . ALA A 1 108 ? 26.481 -1.086 -25.416 1.00 87.94 108 ALA A N 1
ATOM 847 C CA . ALA A 1 108 ? 26.487 -2.299 -26.225 1.00 87.94 108 ALA A CA 1
ATOM 848 C C . ALA A 1 108 ? 26.652 -1.959 -27.715 1.00 87.94 108 ALA A C 1
ATOM 850 O O . ALA A 1 108 ? 27.568 -2.47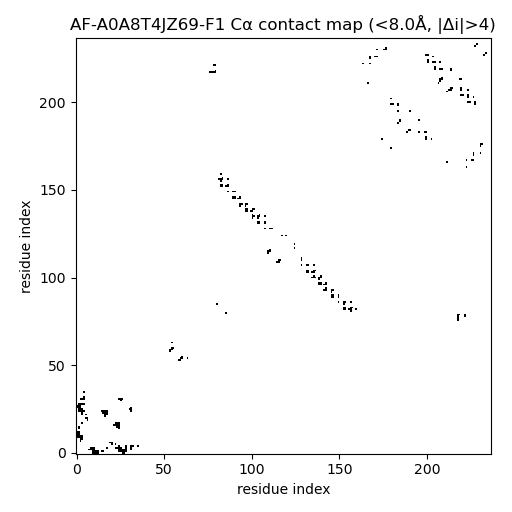1 -28.359 1.00 87.94 108 ALA A O 1
ATOM 851 N N . VAL A 1 109 ? 25.840 -1.043 -28.251 1.00 88.75 109 VAL A N 1
ATOM 852 C CA . VAL A 1 109 ? 25.907 -0.620 -29.663 1.00 88.75 109 VAL A CA 1
ATOM 853 C C . VAL A 1 109 ? 27.272 -0.018 -30.014 1.00 88.75 109 VAL A C 1
ATOM 855 O O . VAL A 1 109 ? 27.835 -0.367 -31.051 1.00 88.75 109 VAL A O 1
ATOM 858 N N . LEU A 1 110 ? 27.843 0.823 -29.146 1.00 87.88 110 LEU A N 1
ATOM 859 C CA . LEU A 1 110 ? 29.171 1.422 -29.342 1.00 87.88 110 LEU A CA 1
ATOM 860 C C . LEU A 1 110 ? 30.309 0.386 -29.337 1.00 87.88 110 LEU A C 1
ATOM 862 O O . LEU A 1 110 ? 31.312 0.559 -30.034 1.00 87.88 110 LEU A O 1
ATOM 866 N N . MET A 1 111 ? 30.161 -0.707 -28.580 1.00 83.81 111 MET A N 1
ATOM 867 C CA . MET A 1 111 ? 31.104 -1.831 -28.608 1.00 83.81 111 MET A CA 1
ATOM 868 C C . MET A 1 111 ? 30.968 -2.671 -29.890 1.00 83.81 111 MET A C 1
ATOM 870 O O . MET A 1 111 ? 31.983 -3.134 -30.421 1.00 83.81 111 MET A O 1
ATOM 874 N N . TRP A 1 112 ? 29.743 -2.836 -30.415 1.00 83.31 112 TRP A N 1
ATOM 875 C CA . TRP A 1 112 ? 29.466 -3.539 -31.682 1.00 83.31 112 TRP A CA 1
ATOM 876 C C . TRP A 1 112 ? 29.915 -2.750 -32.913 1.00 83.31 112 TRP A C 1
ATOM 878 O O . TRP A 1 112 ? 30.460 -3.349 -33.836 1.00 83.31 112 TRP A O 1
ATOM 888 N N . SER A 1 113 ? 29.773 -1.423 -32.913 1.00 83.88 113 SER A N 1
ATOM 889 C CA . SER A 1 113 ? 30.242 -0.558 -34.006 1.00 83.88 113 SER A CA 1
ATOM 890 C C . SER A 1 113 ? 31.766 -0.402 -34.062 1.00 83.88 113 SER A C 1
ATOM 892 O O . SER A 1 113 ? 32.291 0.187 -35.003 1.00 83.88 113 SER A O 1
ATOM 894 N N . GLY A 1 114 ? 32.489 -0.922 -33.063 1.00 75.38 114 GLY A N 1
ATOM 895 C CA . GLY A 1 114 ? 33.947 -0.854 -32.997 1.00 75.38 114 GLY A CA 1
ATOM 896 C C . GLY A 1 114 ? 34.496 0.527 -32.636 1.00 75.38 114 GLY A C 1
ATOM 897 O O . GLY A 1 114 ? 35.712 0.700 -32.657 1.00 75.38 114 GLY A O 1
ATOM 898 N N . PHE A 1 115 ? 33.631 1.481 -32.272 1.00 78.88 115 PHE A N 1
ATOM 899 C CA . PHE A 1 115 ? 34.029 2.832 -31.871 1.00 78.88 115 PHE A CA 1
ATOM 900 C C . PHE A 1 115 ? 34.796 2.835 -30.538 1.00 78.88 115 PHE A C 1
ATOM 902 O O . PHE A 1 115 ? 35.739 3.603 -30.365 1.00 78.88 115 PHE A O 1
ATOM 909 N N . VAL A 1 116 ? 34.434 1.937 -29.613 1.00 73.06 116 VAL A N 1
ATOM 910 C CA . VAL A 1 116 ? 35.149 1.722 -28.346 1.00 73.06 116 VAL A CA 1
ATOM 911 C C . VAL A 1 116 ? 36.026 0.475 -28.463 1.00 73.06 116 VAL A C 1
ATOM 913 O O . VAL A 1 116 ? 35.539 -0.658 -28.495 1.00 73.06 116 VAL A O 1
ATOM 916 N N . THR A 1 117 ? 37.340 0.669 -28.531 1.00 65.00 117 THR A N 1
ATOM 917 C CA . THR A 1 117 ? 38.328 -0.413 -28.566 1.00 65.00 117 THR A CA 1
ATOM 918 C C . THR A 1 117 ? 38.856 -0.688 -27.162 1.00 65.00 117 THR A C 1
ATOM 920 O O . THR A 1 117 ? 39.722 0.010 -26.645 1.00 65.00 117 THR A O 1
ATOM 923 N N . LEU A 1 118 ? 38.337 -1.737 -26.523 1.00 66.69 118 LEU A N 1
ATOM 924 C CA . LEU A 1 118 ? 38.919 -2.243 -25.280 1.00 66.69 118 LEU A CA 1
ATOM 925 C C . LEU A 1 118 ? 40.205 -3.029 -25.608 1.00 66.69 118 LEU A C 1
ATOM 927 O O . LEU A 1 118 ? 40.144 -3.922 -26.461 1.00 66.69 118 LEU A O 1
ATOM 931 N N . PRO A 1 119 ? 41.351 -2.741 -24.958 1.00 68.50 119 PRO A N 1
ATOM 932 C CA . PRO A 1 119 ? 42.617 -3.445 -25.170 1.00 68.50 119 PRO A CA 1
ATOM 933 C C . PRO A 1 119 ? 42.596 -4.811 -24.462 1.00 68.50 119 PRO A C 1
ATOM 935 O O . PRO A 1 119 ? 43.305 -5.050 -23.491 1.00 68.50 119 PRO A O 1
ATOM 938 N N . MET A 1 120 ? 41.718 -5.700 -24.922 1.00 67.12 120 MET A N 1
ATOM 939 C CA . MET A 1 120 ? 41.479 -7.035 -24.370 1.00 67.12 120 MET A CA 1
ATOM 940 C C . MET A 1 120 ? 41.767 -8.108 -25.429 1.00 67.12 120 MET A C 1
ATOM 942 O O . MET A 1 120 ? 41.668 -7.850 -26.629 1.00 67.12 120 MET A O 1
ATOM 946 N N . VAL A 1 121 ? 42.079 -9.332 -24.989 1.00 74.88 121 VAL A N 1
ATOM 947 C CA . VAL A 1 121 ? 42.210 -10.507 -25.870 1.00 74.88 121 VAL A CA 1
ATOM 948 C C . VAL A 1 121 ? 40.897 -10.742 -26.631 1.00 74.88 121 VAL A C 1
ATOM 950 O O . VAL A 1 121 ? 39.806 -10.591 -26.083 1.00 74.88 121 VAL A O 1
ATOM 953 N N . THR A 1 122 ? 40.985 -11.138 -27.902 1.00 73.69 122 THR A N 1
ATOM 954 C CA . THR A 1 122 ? 39.838 -11.225 -28.823 1.00 73.69 122 THR A CA 1
ATOM 955 C C . THR A 1 122 ? 38.653 -12.021 -28.263 1.00 73.69 122 THR A C 1
ATOM 957 O O . THR A 1 122 ? 37.512 -11.597 -28.412 1.00 73.69 122 THR A O 1
ATOM 960 N N . VAL A 1 123 ? 38.899 -13.135 -27.565 1.00 80.56 123 VAL A N 1
ATOM 961 C CA . VAL A 1 123 ? 37.829 -13.970 -26.988 1.00 80.56 123 VAL A CA 1
ATOM 962 C C . VAL A 1 123 ? 37.154 -13.296 -25.787 1.00 80.56 123 VAL A C 1
ATOM 964 O O . VAL A 1 123 ? 35.926 -13.294 -25.703 1.00 80.56 123 VAL A O 1
ATOM 967 N N . SER A 1 124 ? 37.915 -12.673 -24.880 1.00 82.56 124 SER A N 1
ATOM 968 C CA . SER A 1 124 ? 37.339 -11.999 -23.707 1.00 82.56 124 SER A CA 1
ATOM 969 C C . SER A 1 124 ? 36.522 -10.763 -24.090 1.00 82.56 124 SER A C 1
ATOM 971 O O . SER A 1 124 ? 35.521 -10.467 -23.437 1.00 82.56 124 SER A O 1
ATOM 973 N N . ARG A 1 125 ? 36.875 -10.097 -25.198 1.00 82.56 125 ARG A N 1
ATOM 974 C CA . ARG A 1 125 ? 36.085 -9.000 -25.774 1.00 82.56 125 ARG A CA 1
ATOM 975 C C . ARG A 1 125 ? 34.666 -9.443 -26.153 1.00 82.56 125 ARG A C 1
ATOM 977 O O . ARG A 1 125 ? 33.711 -8.773 -25.769 1.00 82.56 125 ARG A O 1
ATOM 984 N N . TYR A 1 126 ? 34.516 -10.563 -26.865 1.00 84.19 126 TYR A N 1
ATOM 985 C CA . TYR A 1 126 ? 33.194 -11.048 -27.288 1.00 84.19 126 TYR A CA 1
ATOM 986 C C . TYR A 1 126 ? 32.333 -11.525 -26.112 1.00 84.19 126 TYR A C 1
ATOM 988 O O . TYR A 1 126 ? 31.127 -11.281 -26.107 1.00 84.19 126 TYR A O 1
ATOM 996 N N . ILE A 1 127 ? 32.937 -12.143 -25.090 1.00 88.06 127 ILE A N 1
ATOM 997 C CA . ILE A 1 127 ? 32.219 -12.556 -23.873 1.00 88.06 127 ILE A CA 1
ATOM 998 C C . ILE A 1 127 ? 31.664 -11.331 -23.138 1.00 88.06 127 ILE A C 1
ATOM 1000 O O . ILE A 1 127 ? 30.473 -11.280 -22.837 1.00 88.06 127 ILE A O 1
ATOM 1004 N N . PHE A 1 128 ? 32.504 -10.319 -22.897 1.00 86.06 128 PHE A N 1
ATOM 1005 C CA . PHE A 1 128 ? 32.097 -9.088 -22.214 1.00 86.06 128 PHE A CA 1
ATOM 1006 C C . PHE A 1 128 ? 30.971 -8.362 -22.962 1.00 86.06 128 PHE A C 1
ATOM 1008 O O . PHE A 1 128 ? 29.964 -7.966 -22.376 1.00 86.06 128 PHE A O 1
ATOM 1015 N N . GLN A 1 129 ? 31.106 -8.258 -24.282 1.00 85.88 129 GLN A N 1
ATOM 1016 C CA . GLN A 1 129 ? 30.104 -7.656 -25.151 1.00 85.88 129 GLN A CA 1
ATOM 1017 C C . GLN A 1 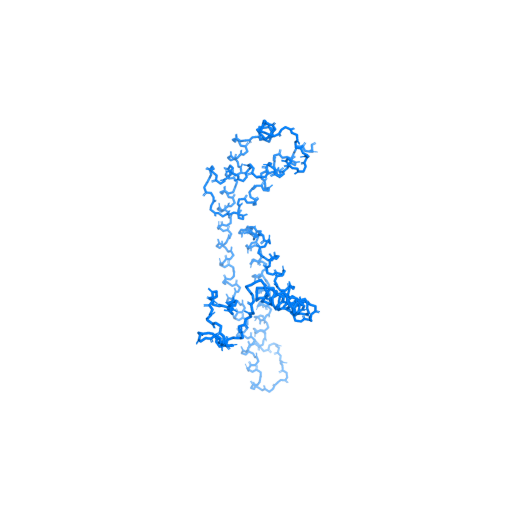129 ? 28.773 -8.423 -25.129 1.00 85.88 129 GLN A C 1
ATOM 1019 O O . GLN A 1 129 ? 27.706 -7.807 -25.108 1.00 85.88 129 GLN A O 1
ATOM 1024 N N . GLY A 1 130 ? 28.827 -9.756 -25.072 1.00 89.75 130 GLY A N 1
ATOM 1025 C CA . GLY A 1 130 ? 27.653 -10.608 -24.898 1.00 89.75 130 GLY A CA 1
ATOM 1026 C C . GLY A 1 130 ? 26.934 -10.342 -23.576 1.00 89.75 130 GLY A C 1
ATOM 1027 O O . GLY A 1 130 ? 25.732 -10.087 -23.581 1.00 89.75 130 GLY A O 1
ATOM 1028 N N . VAL A 1 131 ? 27.665 -10.318 -22.457 1.00 90.94 131 VAL A N 1
ATOM 1029 C CA . VAL A 1 131 ? 27.089 -10.085 -21.119 1.00 90.94 131 VAL A CA 1
ATOM 1030 C C . VAL A 1 131 ? 26.400 -8.722 -21.031 1.00 90.94 131 VAL A C 1
ATOM 1032 O O . VAL A 1 131 ? 25.244 -8.653 -20.617 1.00 90.94 131 VAL A O 1
ATOM 1035 N N . VAL A 1 132 ? 27.056 -7.647 -21.483 1.00 88.06 132 VAL A N 1
ATOM 1036 C CA . VAL A 1 132 ? 26.466 -6.293 -21.467 1.00 88.06 132 VAL A CA 1
ATOM 1037 C C . VAL A 1 132 ? 25.211 -6.222 -22.341 1.00 88.06 132 VAL A C 1
ATOM 1039 O O . VAL A 1 132 ? 24.219 -5.609 -21.948 1.00 88.06 132 VAL A O 1
ATOM 1042 N N . THR A 1 133 ? 25.214 -6.899 -23.493 1.00 89.38 133 THR A N 1
ATOM 1043 C CA . THR A 1 133 ? 24.046 -6.949 -24.386 1.00 89.38 133 THR A CA 1
ATOM 1044 C C . THR A 1 133 ? 22.876 -7.697 -23.733 1.00 89.38 133 THR A C 1
ATOM 1046 O O . THR A 1 133 ? 21.747 -7.212 -23.765 1.00 89.38 133 THR A O 1
ATOM 1049 N N . VAL A 1 134 ? 23.129 -8.843 -23.092 1.00 93.00 134 VAL A N 1
ATOM 1050 C CA . VAL A 1 134 ? 22.092 -9.619 -22.387 1.00 93.00 134 VAL A CA 1
ATOM 1051 C C . VAL A 1 134 ? 21.506 -8.825 -21.218 1.00 93.00 134 VAL A C 1
ATOM 1053 O O . VAL A 1 134 ? 20.285 -8.785 -21.064 1.00 93.00 134 VAL A O 1
ATOM 1056 N N . MET A 1 135 ? 22.343 -8.138 -20.434 1.00 89.00 135 MET A N 1
ATOM 1057 C CA . MET A 1 135 ? 21.863 -7.278 -19.348 1.00 89.00 135 MET A CA 1
ATOM 1058 C C . MET A 1 135 ? 21.021 -6.109 -19.869 1.00 89.00 135 MET A C 1
ATOM 1060 O O . MET A 1 135 ? 19.960 -5.838 -19.311 1.00 89.00 135 MET A O 1
ATOM 1064 N N . ALA A 1 136 ? 21.428 -5.462 -20.967 1.00 89.00 136 ALA A N 1
ATOM 1065 C CA . ALA A 1 136 ? 20.651 -4.386 -21.584 1.00 89.00 136 ALA A CA 1
ATOM 1066 C C . ALA A 1 136 ? 19.259 -4.864 -22.041 1.00 89.00 136 ALA A C 1
ATOM 1068 O O . ALA A 1 136 ? 18.256 -4.197 -21.781 1.00 89.00 136 ALA A O 1
ATOM 1069 N N . VAL A 1 137 ? 19.179 -6.047 -22.664 1.00 91.00 137 VAL A N 1
ATOM 1070 C CA . VAL A 1 137 ? 17.904 -6.664 -23.074 1.00 91.00 137 VAL A CA 1
ATOM 1071 C C . VAL A 1 137 ? 17.037 -7.008 -21.859 1.00 91.00 137 VAL A C 1
ATOM 1073 O O . VAL A 1 137 ? 15.837 -6.729 -21.871 1.00 91.00 137 VAL A O 1
ATOM 1076 N N . GLY A 1 138 ? 17.631 -7.552 -20.792 1.00 90.25 138 GLY A N 1
ATOM 1077 C CA . GLY A 1 138 ? 16.933 -7.842 -19.537 1.00 90.25 138 GLY A CA 1
ATOM 1078 C C . GLY A 1 138 ? 16.337 -6.588 -18.892 1.00 90.25 138 GLY A C 1
ATOM 1079 O O . GLY A 1 138 ? 15.147 -6.566 -18.573 1.00 90.25 138 GLY A O 1
ATOM 1080 N N . CYS A 1 139 ? 17.122 -5.510 -18.781 1.00 87.94 139 CYS A N 1
ATOM 1081 C CA . CYS A 1 139 ? 16.638 -4.222 -18.282 1.00 87.94 139 CYS A CA 1
ATOM 1082 C C . CYS A 1 139 ? 15.491 -3.676 -19.140 1.00 87.94 139 CYS A C 1
ATOM 1084 O O . CYS A 1 139 ? 14.496 -3.207 -18.596 1.00 87.94 139 CYS A O 1
ATOM 1086 N N . PHE A 1 140 ? 15.587 -3.778 -20.469 1.00 85.69 140 PHE A N 1
ATOM 1087 C CA . PHE A 1 140 ? 14.531 -3.315 -21.369 1.00 85.69 140 PHE A CA 1
ATOM 1088 C C . PHE A 1 140 ? 13.231 -4.121 -21.215 1.00 85.69 140 PHE A C 1
ATOM 1090 O O . PHE A 1 140 ? 12.145 -3.540 -21.185 1.00 85.69 140 PHE A O 1
ATOM 1097 N N . ALA A 1 141 ? 13.322 -5.445 -21.059 1.00 88.12 141 ALA A N 1
ATOM 1098 C CA . ALA A 1 141 ? 12.161 -6.303 -20.827 1.00 88.12 141 ALA A CA 1
ATOM 1099 C C . ALA A 1 141 ? 11.441 -5.952 -19.513 1.00 88.12 141 ALA A C 1
ATOM 1101 O O . ALA A 1 141 ? 10.221 -5.763 -19.511 1.00 88.12 141 ALA A O 1
ATOM 1102 N N . VAL A 1 142 ? 12.196 -5.785 -18.419 1.00 87.81 142 VAL A N 1
ATOM 1103 C CA . VAL A 1 142 ? 11.649 -5.349 -17.124 1.00 87.81 142 VAL A CA 1
ATOM 1104 C C . VAL A 1 142 ? 11.009 -3.972 -17.257 1.00 87.81 142 VAL A C 1
ATOM 1106 O O . VAL A 1 142 ? 9.873 -3.788 -16.830 1.00 87.81 142 VAL A O 1
ATOM 1109 N N . ALA A 1 143 ? 11.664 -3.033 -17.936 1.00 82.81 143 ALA A N 1
ATOM 1110 C CA . ALA A 1 143 ? 11.156 -1.682 -18.125 1.00 82.81 143 ALA A CA 1
ATOM 1111 C C . ALA A 1 143 ? 9.825 -1.648 -18.913 1.00 82.81 143 ALA A C 1
ATOM 1113 O O . ALA A 1 143 ? 8.892 -0.927 -18.548 1.00 82.81 143 ALA A O 1
ATOM 1114 N N . VAL A 1 144 ? 9.684 -2.479 -19.954 1.00 85.25 144 VAL A N 1
ATOM 1115 C CA . VAL A 1 144 ? 8.419 -2.639 -20.695 1.00 85.25 144 VAL A CA 1
ATOM 1116 C C . VAL A 1 144 ? 7.340 -3.286 -19.826 1.00 85.25 144 VAL A C 1
ATOM 1118 O O . VAL A 1 144 ? 6.205 -2.806 -19.822 1.00 85.25 144 VAL A O 1
ATOM 1121 N N . SER A 1 145 ? 7.672 -4.351 -19.091 1.00 84.88 145 SER A N 1
ATOM 1122 C CA . SER A 1 145 ? 6.713 -5.027 -18.205 1.00 84.88 145 SER A CA 1
ATOM 1123 C C . SER A 1 145 ? 6.222 -4.101 -17.087 1.00 84.88 145 SER A C 1
ATOM 1125 O O . SER A 1 145 ? 5.019 -3.960 -16.895 1.00 84.88 145 SER A O 1
ATOM 1127 N N . SER A 1 146 ? 7.134 -3.353 -16.466 1.00 84.00 146 SER A N 1
ATOM 1128 C CA . SER A 1 146 ? 6.854 -2.393 -15.403 1.00 84.00 146 SER A CA 1
ATOM 1129 C C . SER A 1 146 ? 5.959 -1.251 -15.892 1.00 84.00 146 SER A C 1
ATOM 1131 O O . SER A 1 146 ? 4.994 -0.898 -15.221 1.00 84.00 146 SER A O 1
ATOM 1133 N N . ARG A 1 147 ? 6.161 -0.747 -17.121 1.00 81.38 147 ARG A N 1
ATOM 1134 C CA . ARG A 1 147 ? 5.240 0.230 -17.732 1.00 81.38 147 ARG A CA 1
ATOM 1135 C C . ARG A 1 147 ? 3.849 -0.329 -18.018 1.00 81.38 147 ARG A C 1
ATOM 1137 O O . ARG A 1 147 ? 2.885 0.430 -17.965 1.00 81.38 147 ARG A O 1
ATOM 1144 N N . ARG A 1 148 ? 3.724 -1.611 -18.376 1.00 83.12 148 ARG A N 1
ATOM 1145 C CA . ARG A 1 148 ? 2.408 -2.241 -18.586 1.00 83.12 148 ARG A CA 1
ATOM 1146 C C . ARG A 1 148 ? 1.658 -2.354 -17.265 1.00 83.12 148 ARG A C 1
ATOM 1148 O O . ARG A 1 148 ? 0.535 -1.871 -17.188 1.00 83.12 148 ARG A O 1
ATOM 1155 N N . SER A 1 149 ? 2.317 -2.876 -16.234 1.00 79.06 149 SER A N 1
ATOM 1156 C CA . SER A 1 149 ? 1.756 -2.963 -14.884 1.00 79.06 149 SER A CA 1
ATOM 1157 C C . SER A 1 149 ? 1.401 -1.586 -14.318 1.00 79.06 149 SER A C 1
ATOM 1159 O O . SER A 1 149 ? 0.343 -1.425 -13.725 1.00 79.06 149 SER A O 1
ATOM 1161 N N . ALA A 1 150 ? 2.228 -0.562 -14.556 1.00 78.75 150 ALA A N 1
ATOM 1162 C CA . ALA A 1 150 ? 1.919 0.806 -14.141 1.00 78.75 150 ALA A CA 1
ATOM 1163 C C . ALA A 1 150 ? 0.676 1.357 -14.865 1.00 78.75 150 ALA A C 1
ATOM 1165 O O . ALA A 1 150 ? -0.194 1.950 -14.241 1.00 78.75 150 ALA A O 1
ATOM 1166 N N . LYS A 1 151 ? 0.527 1.127 -16.176 1.00 80.50 151 LYS A N 1
ATOM 1167 C CA . LYS A 1 151 ? -0.680 1.563 -16.900 1.00 80.50 151 LYS A CA 1
ATOM 1168 C C . LYS A 1 151 ? -1.956 0.915 -16.369 1.00 80.50 151 LYS A C 1
ATOM 1170 O O . LYS A 1 151 ? -2.967 1.597 -16.270 1.00 80.50 151 LYS A O 1
ATOM 1175 N N . GLU A 1 152 ? -1.904 -0.373 -16.051 1.00 79.38 152 GLU A N 1
ATOM 1176 C CA . GLU A 1 152 ? -3.048 -1.097 -15.495 1.00 79.38 152 GLU A CA 1
ATOM 1177 C C . GLU A 1 152 ? -3.414 -0.578 -14.099 1.00 79.38 152 GLU A C 1
ATOM 1179 O O . GLU A 1 152 ? -4.579 -0.274 -13.853 1.00 79.38 152 GLU A O 1
ATOM 1184 N N . LEU A 1 153 ? -2.417 -0.350 -13.233 1.00 78.94 153 LEU A N 1
ATOM 1185 C CA . LEU A 1 153 ? -2.646 0.272 -11.926 1.00 78.94 153 LEU A CA 1
ATOM 1186 C C . LEU A 1 153 ? -3.218 1.683 -12.031 1.00 78.94 153 LEU A C 1
ATOM 1188 O O . LEU A 1 153 ? -4.061 2.036 -11.221 1.00 78.94 153 LEU A O 1
ATOM 1192 N N . LYS A 1 154 ? -2.807 2.483 -13.022 1.00 77.69 154 LYS A N 1
ATOM 1193 C CA . LYS A 1 154 ? -3.361 3.830 -13.213 1.00 77.69 154 LYS A CA 1
ATOM 1194 C C . LYS A 1 154 ? -4.860 3.797 -13.515 1.00 77.69 154 LYS A C 1
ATOM 1196 O O . LYS A 1 154 ? -5.592 4.655 -13.041 1.00 77.69 154 LYS A O 1
ATOM 1201 N N . ILE A 1 155 ? -5.303 2.830 -14.321 1.00 78.38 155 ILE A N 1
ATOM 1202 C CA . ILE A 1 155 ? -6.727 2.664 -14.639 1.00 78.38 155 ILE A CA 1
ATOM 1203 C C . ILE A 1 155 ? -7.479 2.237 -13.376 1.00 78.38 155 ILE A C 1
ATOM 1205 O O . ILE A 1 155 ? -8.447 2.885 -13.004 1.00 78.38 155 ILE A O 1
ATOM 1209 N N . GLN A 1 156 ? -6.971 1.224 -12.669 1.00 75.69 156 GLN A N 1
ATOM 1210 C CA . GLN A 1 156 ? -7.584 0.746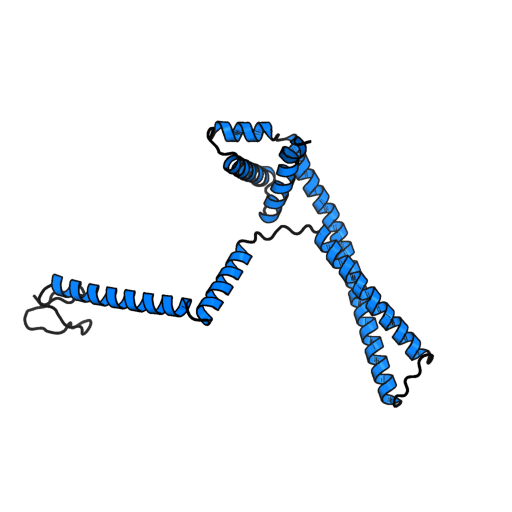 -11.427 1.00 75.69 156 GLN A CA 1
ATOM 1211 C C . GLN A 1 156 ? -7.602 1.806 -10.313 1.00 75.69 156 GLN A C 1
ATOM 1213 O O . GLN A 1 156 ? -8.531 1.818 -9.513 1.00 75.69 156 GLN A O 1
ATOM 1218 N N . ALA A 1 157 ? -6.595 2.681 -10.256 1.00 77.38 157 ALA A N 1
ATOM 1219 C CA . ALA A 1 157 ? -6.537 3.791 -9.309 1.00 77.38 157 ALA A CA 1
ATOM 1220 C C . ALA A 1 157 ? -7.586 4.862 -9.628 1.00 77.38 157 ALA A C 1
ATOM 1222 O O . ALA A 1 157 ? -8.261 5.323 -8.720 1.00 77.38 157 ALA A O 1
ATOM 1223 N N . ALA A 1 158 ? -7.771 5.207 -10.907 1.00 76.88 158 ALA A N 1
ATOM 1224 C CA . ALA A 1 158 ? -8.775 6.188 -11.319 1.00 76.88 158 ALA A CA 1
ATOM 1225 C C . ALA A 1 158 ? -10.217 5.707 -11.086 1.00 76.88 158 ALA A C 1
ATOM 1227 O O . ALA A 1 158 ? -11.113 6.525 -10.889 1.00 76.88 158 ALA A O 1
ATOM 1228 N N . ASP A 1 159 ? -10.457 4.396 -11.146 1.00 79.56 159 ASP A N 1
ATOM 1229 C CA . ASP A 1 159 ? -11.768 3.824 -10.831 1.00 79.56 159 ASP A CA 1
ATOM 1230 C C . ASP A 1 159 ? -12.013 3.812 -9.311 1.00 79.56 159 ASP A C 1
ATOM 1232 O O . ASP A 1 159 ? -13.057 4.275 -8.861 1.00 79.56 159 ASP A O 1
ATOM 1236 N N . GLU A 1 160 ? -11.023 3.400 -8.512 1.00 79.75 160 GLU A N 1
ATOM 1237 C CA . GLU A 1 160 ? -11.107 3.407 -7.040 1.00 79.75 160 GLU A CA 1
ATOM 1238 C C . GLU A 1 160 ? -11.204 4.820 -6.444 1.00 79.75 160 GLU A C 1
ATOM 1240 O O . GLU A 1 160 ? -11.880 5.028 -5.436 1.00 79.75 160 GLU A O 1
ATOM 1245 N N . GLU A 1 161 ? -10.558 5.810 -7.062 1.00 82.88 161 GLU A N 1
ATOM 1246 C CA . GLU A 1 161 ? -10.657 7.213 -6.654 1.00 82.88 161 GLU A CA 1
ATOM 1247 C C . GLU A 1 161 ? -12.088 7.738 -6.809 1.00 82.88 161 GLU A C 1
ATOM 1249 O O . GLU A 1 161 ? -12.599 8.385 -5.899 1.00 82.88 161 GLU A O 1
ATOM 1254 N N . LYS A 1 162 ? -12.778 7.392 -7.904 1.00 85.56 162 LYS A N 1
ATOM 1255 C CA . LYS A 1 162 ? -14.185 7.776 -8.103 1.00 85.56 162 LYS A CA 1
ATOM 1256 C C . LYS A 1 162 ? -15.111 7.114 -7.096 1.00 85.56 162 LYS A C 1
ATOM 1258 O O . LYS A 1 162 ? -16.005 7.776 -6.585 1.00 85.56 162 LYS A O 1
ATOM 1263 N N . GLU A 1 163 ? -14.907 5.828 -6.810 1.00 84.19 163 GLU A N 1
ATOM 1264 C CA . GLU A 1 163 ? -15.694 5.125 -5.788 1.00 84.19 163 GLU A CA 1
ATOM 1265 C C . GLU A 1 163 ? -15.478 5.758 -4.409 1.00 84.19 163 GLU A C 1
ATOM 1267 O O . GLU A 1 163 ? -16.436 6.013 -3.679 1.00 84.19 163 GLU A O 1
ATOM 1272 N N . THR A 1 164 ? -14.225 6.093 -4.092 1.00 87.44 164 THR A N 1
ATOM 1273 C CA . THR A 1 164 ? -13.857 6.820 -2.873 1.00 87.44 164 THR A CA 1
ATOM 1274 C C . THR A 1 164 ? -14.564 8.174 -2.813 1.00 87.44 164 THR A C 1
ATOM 1276 O O . THR A 1 164 ? -15.198 8.489 -1.810 1.00 87.44 164 THR A O 1
ATOM 1279 N N . GLU A 1 165 ? -14.510 8.966 -3.885 1.00 87.38 165 GLU A N 1
ATOM 1280 C CA . GLU A 1 165 ? -15.165 10.275 -3.964 1.00 87.38 165 GLU A CA 1
ATOM 1281 C C . GLU A 1 165 ? -16.689 10.163 -3.832 1.00 87.38 165 GLU A C 1
ATOM 1283 O O . GLU A 1 165 ? -17.307 10.958 -3.126 1.00 87.38 165 GLU A O 1
ATOM 1288 N N . GLU A 1 166 ? -17.304 9.143 -4.431 1.00 90.12 166 GLU A N 1
ATOM 1289 C CA . GLU A 1 166 ? -18.738 8.885 -4.312 1.00 90.12 166 GLU A CA 1
ATOM 1290 C C . GLU A 1 166 ? -19.144 8.524 -2.876 1.00 90.12 166 GLU A C 1
ATOM 1292 O O . GLU A 1 166 ? -20.187 8.981 -2.398 1.00 90.12 166 GLU A O 1
ATOM 1297 N N . ILE A 1 167 ? -18.335 7.723 -2.173 1.00 90.00 167 ILE A N 1
ATOM 1298 C CA . ILE A 1 167 ? -18.566 7.377 -0.763 1.00 90.00 167 ILE A CA 1
ATOM 1299 C C . ILE A 1 167 ? -18.440 8.624 0.114 1.00 90.00 167 ILE A C 1
ATOM 1301 O O . ILE A 1 167 ? -19.334 8.892 0.918 1.00 90.00 167 ILE A O 1
ATOM 1305 N N . LEU A 1 168 ? -17.377 9.412 -0.072 1.00 89.94 168 LEU A N 1
ATOM 1306 C CA . LEU A 1 168 ? -17.176 10.664 0.658 1.00 89.94 168 LEU A CA 1
ATOM 1307 C C . LEU A 1 168 ? -18.343 11.627 0.419 1.00 89.94 168 LEU A C 1
ATOM 1309 O O . LEU A 1 168 ? -18.934 12.140 1.363 1.00 89.94 168 LEU A O 1
ATOM 1313 N N . HIS A 1 169 ? -18.721 11.836 -0.840 1.00 90.81 169 HIS A N 1
ATOM 1314 C CA . HIS A 1 169 ? -19.804 12.738 -1.211 1.00 90.81 169 HIS A CA 1
ATOM 1315 C C . HIS A 1 169 ? -21.156 12.287 -0.645 1.00 90.81 169 HIS A C 1
ATOM 1317 O O . HIS A 1 169 ? -21.919 13.104 -0.132 1.00 90.81 169 HIS A O 1
ATOM 1323 N N . TRP A 1 170 ? -21.450 10.985 -0.694 1.00 91.69 170 TRP A N 1
ATOM 1324 C CA . TRP A 1 170 ? -22.640 10.428 -0.054 1.00 91.69 170 TRP A CA 1
ATOM 1325 C C . TRP A 1 170 ? -22.655 10.712 1.451 1.00 91.69 170 TRP A C 1
ATOM 1327 O O . TRP A 1 170 ? -23.686 11.149 1.966 1.00 91.69 170 TRP A O 1
ATOM 1337 N N . PHE A 1 171 ? -21.529 10.511 2.139 1.00 91.62 171 PHE A N 1
ATOM 1338 C CA . PHE A 1 171 ? -21.446 10.737 3.578 1.00 91.62 171 PHE A CA 1
ATOM 1339 C C . PHE A 1 171 ? -21.680 12.210 3.923 1.00 91.62 171 PHE A C 1
ATOM 1341 O O . PHE A 1 171 ? -22.539 12.510 4.743 1.00 91.62 171 PHE A O 1
ATOM 1348 N N . LEU A 1 172 ? -20.982 13.128 3.248 1.00 89.31 172 LEU A N 1
ATOM 1349 C CA . LEU A 1 172 ? -21.042 14.569 3.526 1.00 89.31 172 LEU A CA 1
ATOM 1350 C C . LEU A 1 172 ? -22.405 15.206 3.206 1.00 89.31 172 LEU A C 1
ATOM 1352 O O . LEU A 1 172 ? -22.731 16.260 3.743 1.00 89.31 172 LEU A O 1
ATOM 1356 N N . ILE A 1 173 ? -23.204 14.595 2.324 1.00 91.00 173 ILE A N 1
ATOM 1357 C CA . ILE A 1 173 ? -24.587 15.030 2.063 1.00 91.00 173 ILE A CA 1
ATOM 1358 C C . ILE A 1 173 ? -25.566 14.440 3.079 1.00 91.00 173 ILE A C 1
ATOM 1360 O O . ILE A 1 173 ? -26.577 15.069 3.392 1.00 91.00 173 ILE A O 1
ATOM 1364 N N . THR A 1 174 ? -25.300 13.224 3.554 1.00 90.12 174 THR A N 1
ATOM 1365 C CA . THR A 1 174 ? -26.216 12.491 4.437 1.00 90.12 174 THR A CA 1
ATOM 1366 C C . THR A 1 174 ? -26.044 12.906 5.896 1.00 90.12 174 THR A C 1
ATOM 1368 O O . THR A 1 174 ? -27.035 13.010 6.613 1.00 90.12 174 THR A O 1
ATOM 1371 N N . TYR A 1 175 ? -24.808 13.177 6.316 1.00 88.69 175 TYR A N 1
ATOM 1372 C CA . TYR A 1 175 ? -24.439 13.480 7.693 1.00 88.69 175 TYR A CA 1
ATOM 1373 C C . TYR A 1 175 ? -23.638 14.778 7.767 1.00 88.69 175 TYR A C 1
ATOM 1375 O O . TYR A 1 175 ? -22.821 15.082 6.898 1.00 88.69 175 TYR A O 1
ATOM 1383 N N . SER A 1 176 ? -23.850 15.534 8.843 1.00 88.19 176 SER A N 1
ATOM 1384 C CA . SER A 1 176 ? -23.095 16.753 9.141 1.00 88.19 176 SER A CA 1
ATOM 1385 C C . SER A 1 176 ? -22.368 16.607 10.473 1.00 88.19 176 SER A C 1
ATOM 1387 O O . SER A 1 176 ? -22.870 15.929 11.369 1.00 88.19 176 SER A O 1
ATOM 1389 N N . GLY A 1 177 ? -21.213 17.261 10.625 1.00 86.38 177 GLY A N 1
ATOM 1390 C CA . GLY A 1 177 ? -20.431 17.193 11.867 1.00 86.38 177 GLY A CA 1
ATOM 1391 C C . GLY A 1 177 ? -21.221 17.640 13.103 1.00 86.38 177 GLY A C 1
ATOM 1392 O O . GLY A 1 177 ? -21.096 17.042 14.164 1.00 86.38 177 GLY A O 1
ATOM 1393 N N . ASP A 1 178 ? -22.096 18.640 12.962 1.00 86.25 178 ASP A N 1
ATOM 1394 C CA . ASP A 1 178 ? -22.915 19.136 14.077 1.00 86.25 178 ASP A CA 1
ATOM 1395 C C . ASP A 1 178 ? -24.025 18.145 14.482 1.00 86.25 178 ASP A C 1
ATOM 1397 O O . ASP A 1 178 ? -24.397 18.071 15.654 1.00 86.25 178 ASP A O 1
ATOM 1401 N N . ASP A 1 179 ? -24.542 17.363 13.529 1.00 87.75 179 ASP A N 1
ATOM 1402 C CA . ASP A 1 179 ? -25.536 16.308 13.776 1.00 87.75 179 ASP A CA 1
ATOM 1403 C C . ASP A 1 179 ? -24.895 15.095 14.471 1.00 87.75 179 ASP A C 1
ATOM 1405 O O . ASP A 1 179 ? -25.424 14.598 15.465 1.00 87.75 179 ASP A O 1
ATOM 1409 N N . LEU A 1 180 ? -23.695 14.706 14.021 1.00 88.12 180 LEU A N 1
ATOM 1410 C CA . LEU A 1 180 ? -22.862 13.677 14.655 1.00 88.12 180 LEU A CA 1
ATOM 1411 C C . LEU A 1 180 ? -22.541 14.043 16.112 1.00 88.12 180 LEU A C 1
ATOM 1413 O O . LEU A 1 180 ? -22.749 13.238 17.018 1.00 88.12 180 LEU A O 1
ATOM 1417 N N . ASP A 1 181 ? -22.095 15.278 16.350 1.00 89.56 181 ASP A N 1
ATOM 1418 C CA . ASP A 1 181 ? -21.780 15.769 17.695 1.00 89.56 181 ASP A CA 1
ATOM 1419 C C . ASP A 1 181 ? -23.018 15.789 18.595 1.00 89.56 181 ASP A C 1
ATOM 1421 O O . ASP A 1 181 ? -22.954 15.387 19.757 1.00 89.56 181 ASP A O 1
ATOM 1425 N N . SER A 1 182 ? -24.159 16.224 18.052 1.00 87.75 182 SER A N 1
ATOM 1426 C CA . SER A 1 182 ? -25.428 16.245 18.783 1.00 87.75 182 SER A CA 1
ATOM 1427 C C . SER A 1 182 ? -25.853 14.840 19.202 1.00 87.75 182 SER A C 1
ATOM 1429 O O . SER A 1 182 ? -26.319 14.657 20.323 1.00 87.75 182 SER A O 1
ATOM 1431 N N . GLN A 1 183 ? -25.674 13.847 18.331 1.00 87.69 183 GLN A N 1
ATOM 1432 C CA . GLN A 1 183 ? -26.009 12.458 18.625 1.00 87.69 183 GLN A CA 1
ATOM 1433 C C . GLN A 1 183 ? -25.116 11.874 19.727 1.00 87.69 183 GLN A C 1
ATOM 1435 O O . GLN A 1 183 ? -25.627 11.270 20.667 1.00 87.69 183 GLN A O 1
ATOM 1440 N N . ILE A 1 184 ? -23.804 12.118 19.664 1.00 88.62 184 ILE A N 1
ATOM 1441 C CA . ILE A 1 184 ? -22.848 11.654 20.681 1.00 88.62 184 ILE A CA 1
ATOM 1442 C C . ILE A 1 184 ? -23.154 12.290 22.043 1.00 88.62 184 ILE A C 1
ATOM 1444 O O . ILE A 1 184 ? -23.214 11.591 23.052 1.00 88.62 184 ILE A O 1
ATOM 1448 N N . LEU A 1 185 ? -23.405 13.603 22.072 1.00 86.94 185 LEU A N 1
ATOM 1449 C CA . LEU A 1 185 ? -23.681 14.350 23.305 1.00 86.94 185 LEU A CA 1
ATOM 1450 C C . LEU A 1 185 ? -25.056 14.041 23.918 1.00 86.94 185 LEU A C 1
ATOM 1452 O O . LEU A 1 185 ? -25.261 14.294 25.107 1.00 86.94 185 LEU A O 1
ATOM 1456 N N . MET A 1 186 ? -26.009 13.523 23.133 1.00 84.44 186 MET A N 1
ATOM 1457 C CA . MET A 1 186 ? -27.283 13.025 23.662 1.00 84.44 186 MET A CA 1
ATOM 1458 C C . MET A 1 186 ? -27.103 11.737 24.464 1.00 84.44 186 MET A C 1
ATOM 1460 O O . MET A 1 186 ? -27.760 11.580 25.495 1.00 84.44 186 MET A O 1
ATOM 1464 N N . ASP A 1 187 ? -26.232 10.843 23.999 1.00 84.69 187 ASP A N 1
ATOM 1465 C CA . ASP A 1 187 ? -25.953 9.578 24.676 1.00 84.69 187 ASP A CA 1
ATOM 1466 C C . ASP A 1 187 ? -25.004 9.785 25.864 1.00 84.69 187 ASP A C 1
ATOM 1468 O O . ASP A 1 187 ? -25.280 9.296 26.961 1.00 84.69 187 ASP A O 1
ATOM 1472 N N . GLU A 1 188 ? -23.934 10.569 25.684 1.00 84.00 188 GLU A N 1
ATOM 1473 C CA . GLU A 1 188 ? -22.975 10.887 26.743 1.00 84.00 188 GLU A CA 1
ATOM 1474 C C . GLU A 1 188 ? -22.620 12.393 26.777 1.00 84.00 188 GLU A C 1
ATOM 1476 O O . GLU A 1 188 ? -21.829 12.879 25.967 1.00 84.00 188 GLU A O 1
ATOM 1481 N N . PRO A 1 189 ? -23.184 13.169 27.726 1.00 78.44 189 PRO A N 1
ATOM 1482 C CA . PRO A 1 189 ? -23.042 14.629 27.739 1.00 78.44 189 PRO A CA 1
ATOM 1483 C C . PRO A 1 189 ? -21.740 15.154 28.372 1.00 78.44 189 PRO A C 1
ATOM 1485 O O . PRO A 1 189 ? -21.378 16.303 28.125 1.00 78.44 189 PRO A O 1
ATOM 1488 N N . ASP A 1 190 ? -21.039 14.350 29.180 1.00 81.19 190 ASP A N 1
ATOM 1489 C CA . ASP A 1 190 ? -19.862 14.764 29.969 1.00 81.19 190 ASP A CA 1
ATOM 1490 C C . ASP A 1 190 ? -18.535 14.221 29.390 1.00 81.19 190 ASP A C 1
ATOM 1492 O O . ASP A 1 190 ? -17.673 13.744 30.130 1.00 81.19 190 ASP A O 1
ATOM 1496 N N . LEU A 1 191 ? -18.352 14.278 28.065 1.00 81.94 191 LEU A N 1
ATOM 1497 C CA . LEU A 1 191 ? -17.110 13.826 27.420 1.00 81.94 191 LEU A CA 1
ATOM 1498 C C . LEU A 1 191 ? -16.016 14.896 27.420 1.00 81.94 191 LEU A C 1
ATOM 1500 O O . LEU A 1 191 ? -16.253 16.073 27.132 1.00 81.94 191 LEU A O 1
ATOM 1504 N N . SER A 1 192 ? -14.778 14.466 27.666 1.00 85.88 192 SER A N 1
ATOM 1505 C CA . SER A 1 192 ? -13.600 15.284 27.378 1.00 85.88 192 SER A CA 1
ATOM 1506 C C . SER A 1 192 ? -13.437 15.494 25.859 1.00 85.88 192 SER A C 1
ATOM 1508 O O . SER A 1 192 ? -13.919 14.688 25.061 1.00 85.88 192 SER A O 1
ATOM 1510 N N . PRO A 1 193 ? -12.735 16.554 25.412 1.00 80.81 193 PRO A N 1
ATOM 1511 C CA . PRO A 1 193 ? -12.534 16.812 23.980 1.00 80.81 193 PRO A CA 1
ATOM 1512 C C . PRO A 1 193 ? -11.778 15.685 23.254 1.00 80.81 193 PRO A C 1
ATOM 1514 O O . PRO A 1 193 ? -11.972 15.487 22.057 1.00 80.81 193 PRO A O 1
ATOM 1517 N N . GLU A 1 194 ? -10.934 14.941 23.972 1.00 81.81 194 GLU A N 1
ATOM 1518 C CA . GLU A 1 194 ? -10.192 13.789 23.448 1.00 81.81 194 GLU A CA 1
ATOM 1519 C C . GLU A 1 194 ? -11.090 12.549 23.318 1.00 81.81 194 GLU A C 1
ATOM 1521 O O . GLU A 1 194 ? -11.026 11.839 22.321 1.00 81.81 194 GLU A O 1
ATOM 1526 N N . GLU A 1 195 ? -11.980 12.303 24.281 1.00 85.38 195 GLU A N 1
ATOM 1527 C CA . GLU A 1 195 ? -12.962 11.213 24.186 1.00 85.38 195 GLU A CA 1
ATOM 1528 C C . GLU A 1 195 ? -13.997 11.488 23.093 1.00 85.38 195 GLU A C 1
ATOM 1530 O O . GLU A 1 195 ? -14.409 10.579 22.372 1.00 85.38 195 GLU A O 1
ATOM 1535 N N . LEU A 1 196 ? -14.388 12.752 22.931 1.00 86.69 196 LEU A N 1
ATOM 1536 C CA . LEU A 1 196 ? -15.353 13.169 21.923 1.00 86.69 196 LEU A CA 1
ATOM 1537 C C . LEU A 1 196 ? -14.808 12.962 20.504 1.00 86.69 196 LEU A C 1
ATOM 1539 O O . LEU A 1 196 ? -15.545 12.501 19.632 1.00 86.69 196 LEU A O 1
ATOM 1543 N N . SER A 1 197 ? -13.520 13.231 20.262 1.00 85.31 197 SER A N 1
ATOM 1544 C CA . SER A 1 197 ? -12.903 12.945 18.961 1.00 85.31 197 SER A CA 1
ATOM 1545 C C . SER A 1 197 ? -12.867 11.444 18.670 1.00 85.31 197 SER A C 1
ATOM 1547 O O . SER A 1 197 ? -13.278 11.034 17.587 1.00 85.31 197 SER A O 1
ATOM 1549 N N . LEU A 1 198 ? -12.495 10.609 19.646 1.00 88.25 198 LEU A N 1
ATOM 1550 C CA . LEU A 1 198 ? -12.532 9.150 19.499 1.00 88.25 198 LEU A CA 1
ATOM 1551 C C . LEU A 1 198 ? -13.945 8.644 19.173 1.00 88.25 198 LEU A C 1
ATOM 1553 O O . LEU A 1 198 ? -14.110 7.828 18.267 1.00 88.25 198 LEU A O 1
ATOM 1557 N N . LYS A 1 199 ? -14.978 9.178 19.837 1.00 89.38 199 LYS A N 1
ATOM 1558 C CA . LYS A 1 199 ? -16.376 8.817 19.554 1.00 89.38 199 LYS A CA 1
ATOM 1559 C C . LYS A 1 199 ? -16.858 9.247 18.177 1.00 89.38 199 LYS A C 1
ATOM 1561 O O . LYS A 1 199 ? -17.572 8.484 17.531 1.00 89.38 199 LYS A O 1
ATOM 1566 N N . ARG A 1 200 ? -16.438 10.417 17.689 1.00 90.25 200 ARG A N 1
ATOM 1567 C CA . ARG A 1 200 ? -16.701 10.831 16.300 1.00 90.25 200 ARG A CA 1
ATOM 1568 C C . ARG A 1 200 ? -16.116 9.826 15.310 1.00 90.25 200 ARG A C 1
ATOM 1570 O O . ARG A 1 200 ? -16.810 9.433 14.378 1.00 90.25 200 ARG A O 1
ATOM 1577 N N . PHE A 1 201 ? -14.875 9.390 15.528 1.00 89.00 201 PHE A N 1
ATOM 1578 C CA . PHE A 1 201 ? -14.227 8.375 14.693 1.00 89.00 201 PHE A CA 1
ATOM 1579 C C . PHE A 1 201 ? -14.996 7.048 14.707 1.00 89.00 201 PHE A C 1
ATOM 1581 O O . PHE A 1 201 ? -15.331 6.535 13.641 1.00 89.00 201 PHE A O 1
ATOM 1588 N N . GLU A 1 202 ? -15.341 6.527 15.888 1.00 89.94 202 GLU A N 1
ATOM 1589 C CA . GLU A 1 202 ? -16.127 5.289 16.016 1.00 89.94 202 GLU A CA 1
ATOM 1590 C C . GLU A 1 202 ? -17.465 5.378 15.263 1.00 89.94 202 GLU A C 1
ATOM 1592 O O . GLU A 1 202 ? -17.823 4.464 14.519 1.00 89.94 202 GLU A O 1
ATOM 1597 N N . LEU A 1 203 ? -18.182 6.497 15.403 1.00 90.38 203 LEU A N 1
ATOM 1598 C CA . LEU A 1 203 ? -19.494 6.691 14.787 1.00 90.38 203 LEU A CA 1
ATOM 1599 C C . LEU A 1 203 ? -19.414 6.821 13.256 1.00 90.38 203 LEU A C 1
ATOM 1601 O O . LEU A 1 203 ? -20.231 6.245 12.538 1.00 90.38 203 LEU A O 1
ATOM 1605 N N . ILE A 1 204 ? -18.411 7.538 12.738 1.00 90.88 204 ILE A N 1
ATOM 1606 C CA . ILE A 1 204 ? -18.177 7.646 11.289 1.00 90.88 204 ILE A CA 1
ATOM 1607 C C . ILE A 1 204 ? -17.844 6.267 10.703 1.00 90.88 204 ILE A C 1
ATOM 1609 O O . ILE A 1 204 ? -18.387 5.905 9.656 1.00 90.88 204 ILE A O 1
ATOM 1613 N N . GLN A 1 205 ? -16.994 5.481 11.373 1.00 90.44 205 GLN A N 1
ATOM 1614 C CA . GLN A 1 205 ? -16.674 4.119 10.938 1.00 90.44 205 GLN A CA 1
ATOM 1615 C C . GLN A 1 205 ? -17.915 3.220 10.920 1.00 90.44 205 GLN A C 1
ATOM 1617 O O . GLN A 1 205 ? -18.135 2.517 9.933 1.00 90.44 205 GLN A O 1
ATOM 1622 N N . ASP A 1 206 ? -18.758 3.278 11.954 1.00 90.00 206 ASP A N 1
ATOM 1623 C CA . ASP A 1 206 ? -19.989 2.483 12.017 1.00 90.00 206 ASP A CA 1
ATOM 1624 C C . ASP A 1 206 ? -20.946 2.821 10.862 1.00 90.00 206 ASP A C 1
ATOM 1626 O O . ASP A 1 206 ? -21.469 1.925 10.194 1.00 90.00 206 ASP A O 1
ATOM 1630 N N . TYR A 1 207 ? -21.104 4.103 10.521 1.00 89.50 207 TYR A N 1
ATOM 1631 C CA . TYR A 1 207 ? -21.907 4.524 9.367 1.00 89.50 207 TYR A CA 1
ATOM 1632 C C . TYR A 1 207 ? -21.335 4.085 8.019 1.00 89.50 207 TYR A C 1
ATOM 1634 O O . TYR A 1 207 ? -22.096 3.743 7.108 1.00 89.50 207 TYR A O 1
ATOM 1642 N N . LEU A 1 208 ? -20.011 4.049 7.872 1.00 89.06 208 LEU A N 1
ATOM 1643 C CA . LEU A 1 208 ? -19.371 3.524 6.666 1.00 89.06 208 LEU A CA 1
ATOM 1644 C C . LEU A 1 208 ? -19.586 2.011 6.522 1.00 89.06 208 LEU A C 1
ATOM 1646 O O . LEU A 1 208 ? -19.920 1.541 5.431 1.00 89.06 208 LEU A O 1
ATOM 1650 N N . ILE A 1 209 ? -19.443 1.259 7.615 1.00 88.12 209 ILE A N 1
ATOM 1651 C CA . ILE A 1 209 ? -19.616 -0.200 7.632 1.00 88.12 209 ILE A CA 1
ATOM 1652 C C . ILE A 1 209 ? -21.085 -0.564 7.380 1.00 88.12 209 ILE A C 1
ATOM 1654 O O . ILE A 1 209 ? -21.379 -1.378 6.507 1.00 88.12 209 ILE A O 1
ATOM 1658 N N . THR A 1 210 ? -22.020 0.071 8.088 1.00 85.75 210 THR A N 1
ATOM 1659 C CA . THR A 1 210 ? -23.458 -0.232 7.985 1.00 85.75 210 THR A CA 1
ATOM 1660 C C . THR A 1 210 ? -24.103 0.306 6.706 1.00 85.75 210 THR A C 1
ATOM 1662 O O . THR A 1 210 ? -24.982 -0.346 6.142 1.00 85.75 210 THR A O 1
ATOM 1665 N N . GLY A 1 211 ? -23.682 1.480 6.226 1.00 80.06 211 GLY A N 1
ATOM 1666 C CA . GLY A 1 211 ? -24.296 2.156 5.082 1.00 80.06 211 GLY A CA 1
ATOM 1667 C C . GLY A 1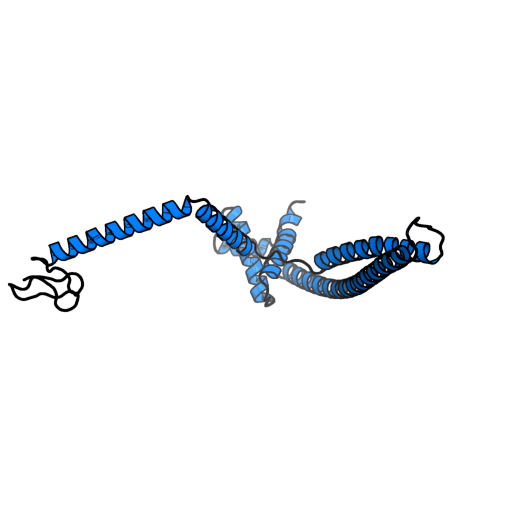 211 ? -23.796 1.688 3.714 1.00 80.06 211 GLY A C 1
ATOM 1668 O O . GLY A 1 211 ? -24.542 1.770 2.734 1.00 80.06 211 GLY A O 1
ATOM 1669 N N . ARG A 1 212 ? -22.548 1.207 3.619 1.00 78.12 212 ARG A N 1
ATOM 1670 C CA . ARG A 1 212 ? -21.916 0.817 2.343 1.00 78.12 212 ARG A CA 1
ATOM 1671 C C . ARG A 1 212 ? -21.378 -0.616 2.303 1.00 78.12 212 ARG A C 1
ATOM 1673 O O . ARG A 1 212 ? -20.914 -1.013 1.239 1.00 78.12 212 ARG A O 1
ATOM 1680 N N . ASP A 1 213 ? -21.488 -1.382 3.395 1.00 77.44 213 ASP A N 1
ATOM 1681 C CA . ASP A 1 213 ? -21.033 -2.782 3.499 1.00 77.44 213 ASP A CA 1
ATOM 1682 C C . ASP A 1 213 ? -19.582 -2.956 3.016 1.00 77.44 213 ASP A C 1
ATOM 1684 O O . ASP A 1 213 ? -19.264 -3.758 2.137 1.00 77.44 213 ASP A O 1
ATOM 1688 N N . LEU A 1 214 ? -18.693 -2.107 3.543 1.00 77.38 214 LEU A N 1
ATOM 1689 C CA . LEU A 1 214 ? -17.277 -2.090 3.182 1.00 77.38 214 LEU A CA 1
ATOM 1690 C C . LEU A 1 214 ? -16.535 -3.208 3.943 1.00 77.38 214 LEU A C 1
ATOM 1692 O O . LEU A 1 214 ? -16.461 -3.153 5.170 1.00 77.38 214 LEU A O 1
ATOM 1696 N N . PRO A 1 215 ? -15.952 -4.212 3.257 1.00 67.62 215 PRO A N 1
ATOM 1697 C CA . PRO A 1 215 ? -15.364 -5.380 3.919 1.00 67.62 215 PRO A CA 1
ATOM 1698 C C . PRO A 1 215 ? -13.927 -5.165 4.425 1.00 67.62 215 PRO A C 1
ATOM 1700 O O . PRO A 1 215 ? -13.421 -5.997 5.179 1.00 67.62 215 PRO A O 1
ATOM 1703 N N . ASP A 1 216 ? -13.238 -4.107 3.983 1.00 80.56 216 ASP A N 1
ATOM 1704 C CA . ASP A 1 216 ? -11.842 -3.832 4.343 1.00 80.56 216 ASP A CA 1
ATOM 1705 C C . ASP A 1 216 ? -11.748 -2.724 5.398 1.00 80.56 216 ASP A C 1
ATOM 1707 O O . ASP A 1 216 ? -11.931 -1.544 5.092 1.00 80.56 216 ASP A O 1
ATOM 1711 N N . GLN A 1 217 ? -11.407 -3.110 6.631 1.00 81.19 217 GLN A N 1
ATOM 1712 C CA . GLN A 1 217 ? -11.258 -2.183 7.755 1.00 81.19 217 GLN A CA 1
ATOM 1713 C C . GLN A 1 217 ? -10.211 -1.099 7.475 1.00 81.19 217 GLN A C 1
ATOM 1715 O O . GLN A 1 217 ? -10.439 0.061 7.791 1.00 81.19 217 GLN A O 1
ATOM 1720 N N . ALA A 1 218 ? -9.097 -1.438 6.818 1.00 82.81 218 ALA A N 1
ATOM 1721 C CA . ALA A 1 218 ? -8.049 -0.458 6.535 1.00 82.81 218 ALA A CA 1
ATOM 1722 C C . ALA A 1 218 ? -8.544 0.651 5.592 1.00 82.81 218 ALA A C 1
ATOM 1724 O O . ALA A 1 218 ? -8.146 1.811 5.711 1.00 82.81 218 ALA A O 1
ATOM 1725 N N . TYR A 1 219 ? -9.414 0.290 4.645 1.00 84.81 219 TYR A N 1
ATOM 1726 C CA . TYR A 1 219 ? -10.037 1.245 3.738 1.00 84.81 219 TYR A CA 1
ATOM 1727 C C . TYR A 1 219 ? -11.048 2.130 4.475 1.00 84.81 219 TYR A C 1
ATOM 1729 O O . TYR A 1 219 ? -11.020 3.349 4.294 1.00 84.81 219 TYR A O 1
ATOM 1737 N N . VAL A 1 220 ? -11.865 1.545 5.361 1.00 88.56 220 VAL A N 1
ATOM 1738 C CA . VAL A 1 220 ? -12.799 2.278 6.235 1.00 88.56 220 VAL A CA 1
ATOM 1739 C C . VAL A 1 220 ? -12.063 3.279 7.121 1.00 88.56 220 VAL A C 1
ATOM 1741 O O . VAL A 1 220 ? -12.456 4.442 7.153 1.00 88.56 220 VAL A O 1
ATOM 1744 N N . ASP A 1 221 ? -10.970 2.873 7.769 1.00 87.38 221 ASP A N 1
ATOM 1745 C CA . ASP A 1 221 ? -10.163 3.760 8.612 1.00 87.38 221 ASP A CA 1
ATOM 1746 C C . ASP A 1 221 ? -9.648 4.961 7.796 1.00 87.38 221 ASP A C 1
ATOM 1748 O O . ASP A 1 221 ? -9.810 6.111 8.199 1.00 87.38 221 ASP A O 1
ATOM 1752 N N . SER A 1 222 ? -9.140 4.718 6.579 1.00 87.12 222 SER A N 1
ATOM 1753 C CA . SER A 1 222 ? -8.664 5.796 5.700 1.00 87.12 222 SER A CA 1
ATOM 1754 C C . SER A 1 222 ? -9.773 6.737 5.214 1.00 87.12 222 SER A C 1
ATOM 1756 O O . SER A 1 222 ? -9.549 7.938 5.054 1.00 87.12 222 SER A O 1
ATOM 1758 N N . LEU A 1 223 ? -10.975 6.206 4.962 1.00 89.25 223 LEU A N 1
ATOM 1759 C CA . LEU A 1 223 ? -12.154 6.999 4.616 1.00 89.25 223 LEU A CA 1
ATOM 1760 C C . LEU A 1 223 ? -12.597 7.842 5.809 1.00 89.25 223 LEU A C 1
ATOM 1762 O O . LEU A 1 223 ? -12.911 9.015 5.630 1.00 89.25 223 LEU A O 1
ATOM 1766 N N . CYS A 1 224 ? -12.577 7.264 7.010 1.00 90.62 224 CYS A N 1
ATOM 1767 C CA . CYS A 1 224 ? -12.904 7.948 8.250 1.00 90.62 224 CYS A CA 1
ATOM 1768 C C . CYS A 1 224 ? -11.979 9.145 8.483 1.00 90.62 224 CYS A C 1
ATOM 1770 O O . CYS A 1 224 ? -12.480 10.242 8.713 1.00 90.62 224 CYS A O 1
ATOM 1772 N N . ASP A 1 225 ? -10.662 8.974 8.326 1.00 88.50 225 ASP A N 1
ATOM 1773 C CA . ASP A 1 225 ? -9.690 10.075 8.408 1.00 88.50 225 ASP A CA 1
ATOM 1774 C C . ASP A 1 225 ? -10.028 11.204 7.416 1.00 88.50 225 ASP A C 1
ATOM 1776 O O . ASP A 1 225 ? -10.066 12.382 7.776 1.00 88.50 225 ASP A O 1
ATOM 1780 N N . MET A 1 226 ? -10.320 10.855 6.155 1.00 88.12 226 MET A N 1
ATOM 1781 C CA . MET A 1 226 ? -10.655 11.835 5.112 1.00 88.12 226 MET A CA 1
ATOM 1782 C C . MET A 1 226 ? -11.976 12.567 5.386 1.00 88.12 226 MET A C 1
ATOM 1784 O O . MET A 1 226 ? -12.084 13.759 5.096 1.00 88.12 226 MET A O 1
ATOM 1788 N N . ILE A 1 227 ? -12.982 11.873 5.921 1.00 90.38 227 ILE A N 1
ATOM 1789 C CA . ILE A 1 227 ? -14.276 12.460 6.295 1.00 90.38 227 ILE A CA 1
ATOM 1790 C C . ILE A 1 227 ? -14.110 13.370 7.504 1.00 90.38 227 ILE A C 1
ATOM 1792 O O . ILE A 1 227 ? -14.620 14.488 7.492 1.00 90.38 227 ILE A O 1
ATOM 1796 N N . TYR A 1 228 ? -13.383 12.914 8.523 1.00 88.75 228 TYR A N 1
ATOM 1797 C CA . TYR A 1 228 ? -13.144 13.679 9.737 1.00 88.75 228 TYR A CA 1
ATOM 1798 C C . TYR A 1 228 ? -12.458 15.010 9.413 1.00 88.75 228 TYR A C 1
ATOM 1800 O O . TYR A 1 228 ? -12.959 16.064 9.802 1.00 88.75 228 TYR A O 1
ATOM 1808 N N . ALA A 1 229 ? -11.397 14.975 8.598 1.00 88.62 229 ALA A N 1
ATOM 1809 C CA . ALA A 1 229 ? -10.717 16.183 8.135 1.00 88.62 229 ALA A CA 1
ATOM 1810 C C . ALA A 1 229 ? -11.674 17.142 7.399 1.00 88.62 229 ALA A C 1
ATOM 1812 O O . ALA A 1 229 ? -11.686 18.343 7.652 1.00 88.62 229 ALA A O 1
ATOM 1813 N N . LYS A 1 230 ? -12.549 16.624 6.529 1.00 87.75 230 LYS A N 1
ATOM 1814 C CA . LYS A 1 230 ? -13.524 17.453 5.796 1.00 87.75 230 LYS A CA 1
ATOM 1815 C C . LYS A 1 230 ? -14.617 18.052 6.677 1.00 87.75 230 LYS A C 1
ATOM 1817 O O . LYS A 1 230 ? -15.109 19.133 6.384 1.00 87.75 230 LYS A O 1
ATOM 1822 N N . LEU A 1 231 ? -15.039 17.347 7.721 1.00 87.06 231 LEU A N 1
ATOM 1823 C CA . LEU A 1 231 ? -16.126 17.796 8.590 1.00 87.06 231 LEU A CA 1
ATOM 1824 C C . LEU A 1 231 ? -15.664 18.760 9.685 1.00 87.06 231 LEU A C 1
ATOM 1826 O O . LEU A 1 231 ? -16.451 19.619 10.096 1.00 87.06 231 LEU A O 1
ATOM 1830 N N . TYR A 1 232 ? -14.427 18.604 10.162 1.00 83.38 232 TYR A N 1
ATOM 1831 C CA . TYR A 1 232 ? -13.938 19.291 11.355 1.00 83.38 232 TYR A CA 1
ATOM 1832 C C . TYR A 1 232 ? -12.700 20.163 11.109 1.00 83.38 232 TYR A C 1
ATOM 1834 O O . TYR A 1 232 ? -12.654 21.250 11.679 1.00 83.38 232 TYR A O 1
ATOM 1842 N N . ASP A 1 233 ? -11.761 19.782 10.235 1.00 76.50 233 ASP A N 1
ATOM 1843 C CA . ASP A 1 233 ? -10.556 20.598 9.989 1.00 76.50 233 ASP A CA 1
ATOM 1844 C C . ASP A 1 233 ? -10.852 21.790 9.056 1.00 76.50 233 ASP A C 1
ATOM 1846 O O . ASP A 1 233 ? -10.291 22.868 9.231 1.00 76.50 233 ASP A O 1
ATOM 1850 N N . GLU A 1 234 ? -11.791 21.659 8.106 1.00 60.50 234 GLU A N 1
ATOM 1851 C CA . GLU A 1 234 ? -12.224 22.781 7.242 1.00 60.50 234 GLU A CA 1
ATOM 1852 C C . GLU A 1 234 ? -13.025 23.868 8.000 1.00 60.50 234 GLU A C 1
ATOM 1854 O O . GLU A 1 234 ? -13.269 24.940 7.451 1.00 60.50 234 GLU A O 1
ATOM 1859 N N . LYS A 1 235 ? -13.436 23.631 9.257 1.00 52.91 235 LYS A N 1
ATOM 1860 C CA . LYS A 1 235 ? -14.147 24.622 10.095 1.00 52.91 235 LYS A CA 1
ATOM 1861 C C . LYS A 1 235 ? -13.207 25.576 10.854 1.00 52.91 235 LYS A C 1
ATOM 1863 O O . LYS A 1 235 ? -13.704 26.503 11.495 1.00 52.91 235 LYS A O 1
ATOM 1868 N N . GLU A 1 236 ? -11.891 25.351 10.819 1.00 46.84 236 GLU A N 1
ATOM 1869 C CA . GL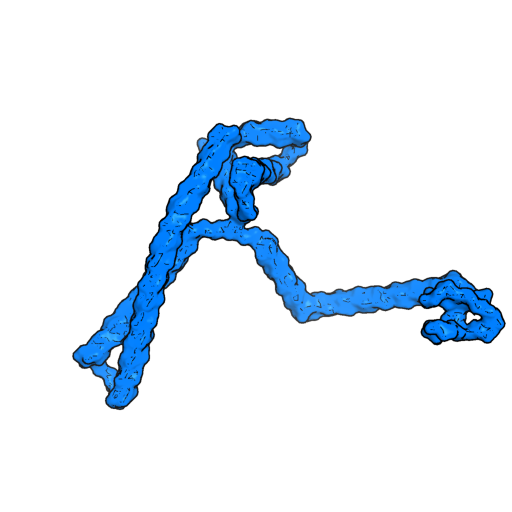U A 1 236 ? -10.896 26.165 11.542 1.00 46.84 236 GLU A CA 1
ATOM 1870 C C . GLU A 1 236 ? -10.284 27.327 10.720 1.00 46.84 236 GLU A C 1
ATOM 1872 O O . GLU A 1 236 ? -9.484 28.089 11.270 1.00 46.84 236 GLU A O 1
ATOM 1877 N N . GLU A 1 237 ? -10.687 27.528 9.456 1.00 36.66 237 GLU A N 1
ATOM 1878 C CA . GLU A 1 237 ? -10.348 28.714 8.629 1.00 36.66 237 GLU A CA 1
ATOM 1879 C C . GLU A 1 237 ? -11.521 29.701 8.474 1.00 36.66 237 GLU A C 1
ATOM 1881 O O . GLU A 1 237 ? -11.261 30.931 8.531 1.00 36.66 237 GLU A O 1
#